Protein AF-A0A6G4ZXF5-F1 (afdb_monomer)

Nearest PDB structures (foldseek):
  8rrs-assembly1_C  TM=2.336E-01  e=9.768E+00  Mus musculus

Mean predicted aligned error: 6.72 Å

Foldseek 3Di:
DLVVLLVLLLQLVPVVVLVSLLVSLLVLLVLQLDPVSLVSNLFLLVLLSLVLLLLLADLVVVVVPDDDDPVHDPSVSSNSSNQSSLSSLCSSCVLDVSGDHDPLSLLQCCQLVNVVLSVVSSPPRRSVSSVVQNDQDDAFQDRHDPQQNVLSSVVSVVQSVCCNVVVGGDPSSNSPHHGPVCVVFDAFPSTRLVRCLVVLLDDDPCLLVRLVSLLVLLVVLLVVLVVVCVVDVPPCPPDPVSVVSLVSSLSSLSSNLSSLQNDPPSLVVCPVVVVSLVSQCPDPPSVSSNVSSVSNVCSSVVSPD

pLDDT: mean 88.87, std 11.18, range [36.72, 97.81]

Secondary structure (DSSP, 8-state):
-HHHHHHHHHHTT-TT-HHHHHHHHHHHHHHTTSHHHHHHHHHTTHHHHHHHHHTT--THHHHTT----TTT-HHHHHHHHHHHHHHHHHHHTT-STTS---HHHHHHHHHHH-HHHHHHTTTS-HHHHHHHHHS-EEETTEEE-HHHHHHHHHHHHHHHHHHHHHS---TTTTTT---HHHHTS-EETTEEHHHHHHSTTPPPS-HHHHHHHHHHHHHHHHHHHHHHHHH-SS-TTTSHHHHHHHHHHHHHHHHHHHHHHHSTTGGGGGGGGHHHHHHHHT-TT-HHHHHHHHHHHHHHHHTT-

InterPro domains:
  IPR044978 DnaJ homologue subfamily C, GRV2/DNAJC13 [PTHR36983] (2-302)

Solvent-accessible surface area (backbone atoms only — not comparable to full-atom values): 16516 Å² total; per-residue (Å²): 112,74,64,54,34,40,51,47,35,54,50,47,66,48,69,90,44,53,70,59,34,41,54,42,37,51,48,54,33,61,46,12,48,36,63,73,47,26,53,43,29,49,54,35,38,38,63,36,51,31,58,58,39,38,78,58,42,62,68,60,58,72,74,65,70,58,92,74,50,67,92,79,29,72,64,53,43,34,32,52,39,14,35,46,19,48,49,21,50,22,19,41,26,21,51,38,93,78,17,50,76,26,68,65,46,42,44,12,37,26,36,69,56,35,58,56,52,42,55,40,50,58,71,47,59,46,70,60,50,42,47,56,73,69,40,75,42,82,48,34,66,40,84,40,43,72,66,59,51,48,54,48,53,51,52,34,50,52,51,46,53,42,24,68,72,72,68,52,43,64,92,55,59,47,38,81,49,74,59,76,80,58,73,80,52,59,67,50,80,71,26,36,39,66,50,30,57,76,43,54,84,62,85,62,95,53,59,70,58,43,46,48,41,36,51,54,50,44,51,56,51,49,57,48,55,54,55,52,51,77,73,41,93,83,52,70,84,70,47,72,70,46,53,53,50,52,52,51,43,33,46,42,43,46,33,42,34,35,51,41,74,74,36,85,79,51,51,69,69,48,67,86,39,49,70,58,52,54,53,52,57,67,45,82,92,41,67,68,45,30,53,41,48,50,51,35,53,46,56,59,66,60,76,80,120

Organism: Rhipicephalus microplus (NCBI:txid6941)

Structure (mmCIF, N/CA/C/O backbone):
data_AF-A0A6G4ZXF5-F1
#
_entry.id   AF-A0A6G4ZXF5-F1
#
loop_
_atom_site.group_PDB
_atom_site.id
_atom_site.type_symbol
_atom_site.label_atom_id
_atom_site.label_alt_id
_atom_site.label_comp_id
_atom_site.label_asym_id
_atom_site.label_entity_id
_atom_site.label_seq_id
_atom_site.pdbx_PDB_ins_code
_atom_site.Cartn_x
_atom_site.Cartn_y
_atom_site.Cartn_z
_atom_site.occupancy
_atom_site.B_iso_or_equiv
_atom_site.auth_seq_id
_atom_site.auth_comp_id
_atom_site.auth_asym_id
_atom_site.auth_atom_id
_atom_site.pdbx_PDB_model_num
ATOM 1 N N . MET A 1 1 ? -28.384 -8.382 12.386 1.00 58.38 1 MET A N 1
ATOM 2 C CA . MET A 1 1 ? -26.930 -8.302 12.656 1.00 58.38 1 MET A CA 1
ATOM 3 C C . MET A 1 1 ? -26.270 -7.037 12.107 1.00 58.38 1 MET A C 1
ATOM 5 O O . MET A 1 1 ? -25.389 -6.548 12.788 1.00 58.38 1 MET A O 1
ATOM 9 N N . GLN A 1 2 ? -26.740 -6.421 11.008 1.00 61.62 2 GLN A N 1
ATOM 10 C CA . GLN A 1 2 ? -26.184 -5.145 10.497 1.00 61.62 2 GLN A CA 1
ATOM 11 C C . GLN A 1 2 ? -26.114 -3.998 11.530 1.00 61.62 2 GLN A C 1
ATOM 13 O O . GLN A 1 2 ? -25.212 -3.168 11.462 1.00 61.62 2 GLN A O 1
ATOM 18 N N . GLY A 1 3 ? -27.037 -3.955 12.501 1.00 83.44 3 GLY A N 1
ATOM 19 C CA . GLY A 1 3 ? -26.988 -2.985 13.603 1.00 83.44 3 GLY A CA 1
ATOM 20 C C . GLY A 1 3 ? -25.737 -3.125 14.476 1.00 83.44 3 GLY A C 1
ATOM 21 O O . GLY A 1 3 ? -25.119 -2.121 14.799 1.00 83.44 3 GLY A O 1
ATOM 22 N N . LEU A 1 4 ? -25.294 -4.361 14.743 1.00 90.38 4 LEU A N 1
ATOM 23 C CA . LEU A 1 4 ? -24.129 -4.630 15.590 1.00 90.38 4 LEU A CA 1
ATOM 24 C C . LEU A 1 4 ? -22.863 -3.989 15.015 1.00 90.38 4 LEU A C 1
ATOM 26 O O . LEU A 1 4 ? -22.180 -3.260 15.720 1.00 90.38 4 LEU A O 1
ATOM 30 N N . SER A 1 5 ? -22.563 -4.208 13.731 1.00 91.00 5 SER A N 1
ATOM 31 C CA . SER A 1 5 ? -21.360 -3.649 13.096 1.00 91.00 5 SER A CA 1
ATOM 32 C C . SER A 1 5 ? -21.338 -2.118 13.134 1.00 91.00 5 SER A C 1
ATOM 34 O O . SER A 1 5 ? -20.286 -1.525 13.368 1.00 91.00 5 SER A O 1
ATOM 36 N N . ARG A 1 6 ? -22.500 -1.475 12.959 1.00 90.44 6 ARG A N 1
ATOM 37 C CA . ARG A 1 6 ? -22.636 -0.015 13.067 1.00 90.44 6 ARG A CA 1
ATOM 38 C C . ARG A 1 6 ? -22.439 0.474 14.497 1.00 90.44 6 ARG A C 1
ATOM 40 O O . ARG A 1 6 ? -21.753 1.472 14.695 1.00 90.44 6 ARG A O 1
ATOM 47 N N . ASP A 1 7 ? -23.004 -0.222 15.477 1.00 91.94 7 ASP A N 1
ATOM 48 C CA . ASP A 1 7 ? -22.862 0.132 16.890 1.00 91.94 7 ASP A CA 1
ATOM 49 C C . ASP A 1 7 ? -21.413 -0.038 17.367 1.00 91.94 7 ASP A C 1
ATOM 51 O O . ASP A 1 7 ? -20.901 0.830 18.073 1.00 91.94 7 ASP A O 1
ATOM 55 N N . LEU A 1 8 ? -20.712 -1.081 16.901 1.00 93.62 8 LEU A N 1
ATOM 56 C CA . LEU A 1 8 ? -19.277 -1.261 17.145 1.00 93.62 8 LEU A CA 1
ATOM 57 C C . LEU A 1 8 ? -18.466 -0.076 16.597 1.00 93.62 8 LEU A C 1
ATOM 59 O O . LEU A 1 8 ? -17.679 0.516 17.333 1.00 93.62 8 LEU A O 1
ATOM 63 N N . CYS A 1 9 ? -18.684 0.316 15.337 1.00 92.38 9 CYS A N 1
ATOM 64 C CA . CYS A 1 9 ? -17.954 1.434 14.723 1.00 92.38 9 CYS A CA 1
ATOM 65 C C . CYS A 1 9 ? -18.292 2.780 15.385 1.00 92.38 9 CYS A C 1
ATOM 67 O O . CYS A 1 9 ? -17.406 3.594 15.631 1.00 92.38 9 CYS A O 1
ATOM 69 N N . ARG A 1 10 ? -19.556 2.999 15.770 1.00 91.75 10 ARG A N 1
ATOM 70 C CA . ARG A 1 10 ? -19.957 4.170 16.567 1.00 91.75 10 ARG A CA 1
ATOM 71 C C . ARG A 1 10 ? -19.287 4.194 17.935 1.00 91.75 10 ARG A C 1
ATOM 73 O O . ARG A 1 10 ? -18.886 5.260 18.378 1.00 91.75 10 ARG A O 1
ATOM 80 N N . GLY A 1 11 ? -19.136 3.047 18.591 1.00 93.00 11 GLY A N 1
ATOM 81 C CA . GLY A 1 11 ? -18.378 2.952 19.835 1.00 93.00 11 GLY A CA 1
ATOM 82 C C . GLY A 1 11 ? -16.912 3.354 19.642 1.00 93.00 11 GLY A C 1
ATOM 83 O O . GLY A 1 11 ? -16.402 4.171 20.401 1.00 93.00 11 GLY A O 1
ATOM 84 N N . LEU A 1 12 ? -16.279 2.881 18.561 1.00 93.44 12 LEU A N 1
ATOM 85 C CA . LEU A 1 12 ? -14.905 3.241 18.181 1.00 93.44 12 LEU A CA 1
ATOM 86 C C . LEU A 1 12 ? -14.727 4.719 17.785 1.00 93.44 12 LEU A C 1
ATOM 88 O O . LEU A 1 12 ? -13.600 5.165 17.584 1.00 93.44 12 LEU A O 1
ATOM 92 N N . TYR A 1 13 ? -15.807 5.484 17.610 1.00 92.56 13 TYR A N 1
ATOM 93 C CA . TYR A 1 13 ? -15.729 6.931 17.391 1.00 92.56 13 TYR A CA 1
ATOM 94 C C . TYR A 1 13 ? -15.375 7.693 18.676 1.00 92.56 13 TYR A C 1
ATOM 96 O O . TYR A 1 13 ? -14.786 8.770 18.615 1.00 92.56 13 TYR A O 1
ATOM 104 N N . PHE A 1 14 ? -15.722 7.145 19.842 1.00 91.50 14 PHE A N 1
ATOM 105 C CA . PHE A 1 14 ? -15.446 7.757 21.138 1.00 91.50 14 PHE A CA 1
ATOM 106 C C . PHE A 1 14 ? -14.044 7.369 21.627 1.00 91.50 14 PHE A C 1
ATOM 108 O O . PHE A 1 14 ? -13.885 6.631 22.595 1.00 91.50 14 PHE A O 1
ATOM 115 N N . ASP A 1 15 ? -13.029 7.889 20.937 1.00 85.44 15 ASP A N 1
ATOM 116 C CA . ASP A 1 15 ? -11.599 7.610 21.144 1.00 85.44 15 ASP A CA 1
ATOM 117 C C . ASP A 1 15 ? -11.098 7.792 22.592 1.00 85.44 15 ASP A C 1
ATOM 119 O O . ASP A 1 15 ? -10.227 7.050 23.041 1.00 85.44 15 ASP A O 1
ATOM 123 N N . HIS A 1 16 ? -11.691 8.713 23.350 1.00 85.94 16 HIS A N 1
ATOM 124 C CA . HIS A 1 16 ? -11.407 8.938 24.770 1.00 85.94 16 HIS A CA 1
ATOM 125 C C . HIS A 1 16 ? -11.793 7.767 25.696 1.00 85.94 16 HIS A C 1
ATOM 127 O O . HIS A 1 16 ? -11.299 7.694 26.821 1.00 85.94 16 HIS A O 1
ATOM 133 N N . LEU A 1 17 ? -12.661 6.846 25.259 1.00 90.88 17 LEU A N 1
ATOM 134 C CA . LEU A 1 17 ? -13.071 5.662 26.024 1.00 90.88 17 LEU A CA 1
ATOM 135 C C . LEU A 1 17 ? -12.161 4.472 25.694 1.00 90.88 17 LEU A C 1
ATOM 137 O O . LEU A 1 17 ? -12.591 3.479 25.111 1.00 90.88 17 LEU A O 1
ATOM 141 N N . SER A 1 18 ? -10.887 4.575 26.061 1.00 87.38 18 SER A N 1
ATOM 142 C CA . SER A 1 18 ? -9.822 3.668 25.613 1.00 87.38 18 SER A CA 1
ATOM 143 C C . SER A 1 18 ? -10.069 2.179 25.911 1.00 87.38 18 SER A C 1
ATOM 145 O O . SER A 1 18 ? -9.893 1.345 25.024 1.00 87.38 18 SER A O 1
ATOM 147 N N . GLU A 1 19 ? -10.551 1.836 27.109 1.00 88.38 19 GLU A N 1
ATOM 148 C CA . GLU A 1 19 ? -10.906 0.455 27.488 1.00 88.38 19 GLU A CA 1
ATOM 149 C C . GLU A 1 19 ? -12.077 -0.102 26.664 1.00 88.38 19 GLU A C 1
ATOM 151 O O . GLU A 1 19 ? -12.060 -1.254 26.222 1.00 88.38 19 GLU A O 1
ATOM 156 N N . LEU A 1 20 ? -13.089 0.734 26.402 1.00 93.00 20 LEU A N 1
ATOM 157 C CA . LEU A 1 20 ? -14.203 0.361 25.535 1.00 93.00 20 LEU A CA 1
ATOM 158 C C . LEU A 1 20 ? -13.696 0.139 24.109 1.00 93.00 20 LEU A C 1
ATOM 160 O O . LEU A 1 20 ? -13.982 -0.900 23.520 1.00 93.00 20 LEU A O 1
ATOM 164 N N . CYS A 1 21 ? -12.909 1.072 23.573 1.00 94.81 21 CYS A N 1
ATOM 165 C CA . CYS A 1 21 ? -12.304 0.950 22.251 1.00 94.81 21 CYS A CA 1
ATOM 166 C C . CYS A 1 21 ? -11.488 -0.340 22.127 1.00 94.81 21 CYS A C 1
ATOM 168 O O . CYS A 1 21 ? -11.657 -1.067 21.153 1.00 94.81 21 CYS A O 1
ATOM 170 N N . LEU A 1 22 ? -10.686 -0.691 23.135 1.00 93.62 22 LEU A N 1
ATOM 171 C CA . LEU A 1 22 ? -9.907 -1.928 23.144 1.00 93.62 22 LEU A CA 1
ATOM 172 C C . LEU A 1 22 ? -10.801 -3.177 23.059 1.00 93.62 22 LEU A C 1
ATOM 174 O O . LEU A 1 22 ? -10.537 -4.083 22.263 1.00 93.62 22 LEU A O 1
ATOM 178 N N . ALA A 1 23 ? -11.884 -3.225 23.840 1.00 95.19 23 ALA A N 1
ATOM 179 C CA . ALA A 1 23 ? -12.850 -4.322 23.782 1.00 95.19 23 ALA A CA 1
ATOM 180 C C . ALA A 1 23 ? -13.564 -4.398 22.419 1.00 95.19 23 ALA A C 1
ATOM 182 O O . ALA A 1 23 ? -13.746 -5.488 21.870 1.00 95.19 23 ALA A O 1
ATOM 183 N N . LEU A 1 24 ? -13.930 -3.248 21.848 1.00 96.88 24 LEU A N 1
ATOM 184 C CA . LEU A 1 24 ? -14.590 -3.157 20.546 1.00 96.88 24 LEU A CA 1
ATOM 185 C C . LEU A 1 24 ? -13.669 -3.600 19.405 1.00 96.88 24 LEU A C 1
ATOM 187 O O . LEU A 1 24 ? -14.098 -4.385 18.565 1.00 96.88 24 LEU A O 1
ATOM 191 N N . VAL A 1 25 ? -12.404 -3.172 19.390 1.00 97.00 25 VAL A N 1
ATOM 192 C CA . VAL A 1 25 ? -11.412 -3.590 18.384 1.00 97.00 25 VAL A CA 1
ATOM 193 C C . VAL A 1 25 ? -11.213 -5.105 18.406 1.00 97.00 25 VAL A C 1
ATOM 195 O O . VAL A 1 25 ? -11.257 -5.755 17.360 1.00 97.00 25 VAL A O 1
ATOM 198 N N . ARG A 1 26 ? -11.087 -5.698 19.597 1.00 95.88 26 ARG A N 1
ATOM 199 C CA . ARG A 1 26 ? -11.010 -7.159 19.749 1.00 95.88 26 ARG A CA 1
ATOM 200 C C . ARG A 1 26 ? -12.265 -7.860 19.248 1.00 95.88 26 ARG A C 1
ATOM 202 O O . ARG A 1 26 ? -12.166 -8.904 18.608 1.00 95.88 26 ARG A O 1
ATOM 209 N N . CYS A 1 27 ? -13.439 -7.281 19.502 1.00 96.81 27 CYS A N 1
ATOM 210 C CA . CYS A 1 27 ? -14.703 -7.793 18.983 1.00 96.81 27 CYS A CA 1
ATOM 211 C C . CYS A 1 27 ? -14.726 -7.763 17.447 1.00 96.81 27 CYS A C 1
ATOM 213 O O . CYS A 1 27 ? -15.033 -8.781 16.831 1.00 96.81 27 CYS A O 1
ATOM 215 N N . VAL A 1 28 ? -14.313 -6.654 16.823 1.00 97.00 28 VAL A N 1
ATOM 216 C CA . VAL A 1 28 ? -14.167 -6.543 15.360 1.00 97.00 28 VAL A CA 1
ATOM 217 C C . VAL A 1 28 ? -13.234 -7.632 14.823 1.00 97.00 28 VAL A C 1
ATOM 219 O O . VAL A 1 28 ? -13.601 -8.346 13.891 1.00 97.00 28 VAL A O 1
ATOM 222 N N . GLY A 1 29 ? -12.069 -7.818 15.449 1.00 95.62 29 GLY A N 1
ATOM 223 C CA . GLY A 1 29 ? -11.114 -8.859 15.071 1.00 95.62 29 GLY A CA 1
ATOM 224 C C . GLY A 1 29 ? -11.644 -10.287 15.253 1.00 95.62 29 GLY A C 1
ATOM 225 O O . GLY A 1 29 ? -11.293 -11.163 14.471 1.00 95.62 29 GLY A O 1
ATOM 226 N N . ALA A 1 30 ? -12.484 -10.552 16.255 1.00 96.06 30 ALA A N 1
ATOM 227 C CA . ALA A 1 30 ? -13.092 -11.868 16.467 1.00 96.06 30 ALA A CA 1
ATOM 228 C C . ALA A 1 30 ? -14.222 -12.162 15.465 1.00 96.06 30 ALA A C 1
ATOM 230 O O . ALA A 1 30 ? -14.350 -13.283 14.978 1.00 96.06 30 ALA A O 1
ATOM 231 N N . LEU A 1 31 ? -15.024 -11.151 15.122 1.00 96.25 31 LEU A N 1
ATOM 232 C CA . LEU A 1 31 ? -16.108 -11.267 14.142 1.00 96.25 31 LEU A CA 1
ATOM 233 C C . LEU A 1 31 ? -15.587 -11.416 12.704 1.00 96.25 31 LEU A C 1
ATOM 235 O O . LEU A 1 31 ? -16.308 -11.913 11.842 1.00 96.25 31 LEU A O 1
ATOM 239 N N . ALA A 1 32 ? -14.336 -11.031 12.443 1.00 96.19 32 ALA A N 1
ATOM 240 C CA . ALA A 1 32 ? -13.699 -11.147 11.135 1.00 96.19 32 ALA A CA 1
ATOM 241 C C . ALA A 1 32 ? -13.446 -12.599 10.671 1.00 96.19 32 ALA A C 1
ATOM 243 O O . ALA A 1 32 ? -13.057 -12.798 9.526 1.00 96.19 32 ALA A O 1
ATOM 244 N N . VAL A 1 33 ? -13.693 -13.608 11.511 1.00 95.62 33 VAL A N 1
ATOM 245 C CA . VAL A 1 33 ? -13.617 -15.034 11.135 1.00 95.62 33 VAL A CA 1
ATOM 246 C C . VAL A 1 33 ? -14.747 -15.437 10.169 1.00 95.62 33 VAL A C 1
ATOM 248 O O . VAL A 1 33 ? -14.619 -16.410 9.434 1.00 95.62 33 VAL A O 1
ATOM 251 N N . GLU A 1 34 ? -15.839 -14.671 10.108 1.00 95.88 34 GLU A N 1
ATOM 252 C CA . GLU A 1 34 ? -16.991 -14.956 9.248 1.00 95.88 34 GLU A CA 1
ATOM 253 C C . GLU A 1 34 ? -17.091 -13.942 8.097 1.00 95.88 34 GLU A C 1
ATOM 255 O O . GLU A 1 34 ? -17.174 -12.731 8.320 1.00 95.88 34 GLU A O 1
ATOM 260 N N . SER A 1 35 ? -17.168 -14.420 6.851 1.00 95.56 35 SER A N 1
ATOM 261 C CA . SER A 1 35 ? -17.162 -13.563 5.647 1.00 95.56 35 SER A CA 1
ATOM 262 C C . SER A 1 35 ? -18.302 -12.531 5.611 1.00 95.56 35 SER A C 1
ATOM 264 O O . SER A 1 35 ? -18.096 -11.367 5.261 1.00 95.56 35 SER A O 1
ATOM 266 N N . ALA A 1 36 ? -19.508 -12.920 6.037 1.00 95.12 36 ALA A N 1
ATOM 267 C CA . ALA A 1 36 ? -20.658 -12.021 6.093 1.00 95.12 36 ALA A CA 1
ATOM 268 C C . ALA A 1 36 ? -20.467 -10.896 7.123 1.00 95.12 36 ALA A C 1
ATOM 270 O O . ALA A 1 36 ? -20.929 -9.773 6.906 1.00 95.12 36 ALA A O 1
ATOM 271 N N . LEU A 1 37 ? -19.786 -11.183 8.237 1.00 95.38 37 LEU A N 1
ATOM 272 C CA . LEU A 1 37 ? -19.485 -10.197 9.271 1.00 95.38 37 LEU A CA 1
ATOM 273 C C . LEU A 1 37 ? -18.327 -9.288 8.852 1.00 95.38 37 LEU A C 1
ATOM 275 O O . LEU A 1 37 ? -18.431 -8.081 9.058 1.00 95.38 37 LEU A O 1
ATOM 279 N N . GLN A 1 38 ? -17.291 -9.815 8.189 1.00 95.25 38 GLN A N 1
ATOM 280 C CA . GLN A 1 38 ? -16.236 -8.996 7.577 1.00 95.25 38 GLN A CA 1
ATOM 281 C C . GLN A 1 38 ? -16.823 -7.942 6.630 1.00 95.25 38 GLN A C 1
ATOM 283 O O . GLN A 1 38 ? -16.493 -6.762 6.737 1.00 95.25 38 GLN A O 1
ATOM 288 N N . ALA A 1 39 ? -17.730 -8.351 5.734 1.00 94.19 39 ALA A N 1
ATOM 289 C CA . ALA A 1 39 ? -18.379 -7.443 4.792 1.00 94.19 39 ALA A CA 1
ATOM 290 C C . ALA A 1 39 ? -19.234 -6.381 5.506 1.00 94.19 39 ALA A C 1
ATOM 292 O O . ALA A 1 39 ? -19.192 -5.208 5.143 1.00 94.19 39 ALA A O 1
ATOM 293 N N . GLN A 1 40 ? -19.973 -6.762 6.556 1.00 94.50 40 GLN A N 1
ATOM 294 C CA . GLN A 1 40 ? -20.769 -5.818 7.351 1.00 94.50 40 GLN A CA 1
ATOM 295 C C . GLN A 1 40 ? -19.900 -4.825 8.131 1.00 94.50 40 GLN A C 1
ATOM 297 O O . GLN A 1 40 ? -20.256 -3.654 8.227 1.00 94.50 40 GLN A O 1
ATOM 302 N N . LEU A 1 41 ? -18.766 -5.270 8.677 1.00 95.69 41 LEU A N 1
ATOM 303 C CA . LEU A 1 41 ? -17.803 -4.416 9.375 1.00 95.69 41 LEU A CA 1
ATOM 304 C C . LEU A 1 41 ? -17.126 -3.435 8.415 1.00 95.69 41 LEU A C 1
ATOM 306 O O . LEU A 1 41 ? -17.010 -2.252 8.729 1.00 95.69 41 LEU A O 1
ATOM 310 N N . LEU A 1 42 ? -16.751 -3.900 7.222 1.00 94.56 42 LEU A N 1
ATOM 311 C CA . LEU A 1 42 ? -16.206 -3.046 6.170 1.00 94.56 42 LEU A CA 1
ATOM 312 C C . LEU A 1 42 ? -17.232 -1.993 5.719 1.00 94.56 42 LEU A C 1
ATOM 314 O O . LEU A 1 42 ? -16.927 -0.802 5.694 1.00 94.56 42 LEU A O 1
ATOM 318 N N . ALA A 1 43 ? -18.478 -2.410 5.479 1.00 93.19 43 ALA A N 1
ATOM 319 C CA . ALA A 1 43 ? -19.582 -1.513 5.133 1.00 93.19 43 ALA A CA 1
ATOM 320 C C . ALA A 1 43 ? -19.971 -0.547 6.266 1.00 93.19 43 ALA A C 1
ATOM 322 O O . ALA A 1 43 ? -20.569 0.494 6.006 1.00 93.19 43 ALA A O 1
ATOM 323 N N . ALA A 1 44 ? -19.633 -0.867 7.516 1.00 93.75 44 ALA A N 1
ATOM 324 C CA . ALA A 1 44 ? -19.792 0.024 8.661 1.00 93.75 44 ALA A CA 1
ATOM 325 C C . ALA A 1 44 ? -18.595 0.974 8.863 1.00 93.75 44 ALA A C 1
ATOM 327 O O . ALA A 1 44 ? -18.606 1.751 9.813 1.00 93.75 44 ALA A O 1
ATOM 328 N N . GLY A 1 45 ? -17.577 0.927 7.994 1.00 94.75 45 GLY A N 1
ATOM 329 C CA . GLY A 1 45 ? -16.415 1.816 8.044 1.00 94.75 45 GLY A CA 1
ATOM 330 C C . GLY A 1 45 ? -15.339 1.403 9.049 1.00 94.75 45 GLY A C 1
ATOM 331 O O . GLY A 1 45 ? -14.494 2.229 9.388 1.00 94.75 45 GLY A O 1
ATOM 332 N N . ALA A 1 46 ? -15.330 0.148 9.522 1.00 96.00 46 ALA A N 1
ATOM 333 C CA . ALA A 1 46 ? -14.425 -0.307 10.584 1.00 96.00 46 ALA A CA 1
ATOM 334 C C . ALA A 1 46 ? -12.947 0.022 10.306 1.00 96.00 46 ALA A C 1
ATOM 336 O O . ALA A 1 46 ? -12.256 0.498 11.206 1.00 96.00 46 ALA A O 1
ATOM 337 N N . LEU A 1 47 ? -12.476 -0.147 9.061 1.00 96.19 47 LEU A N 1
ATOM 338 C CA . LEU A 1 47 ? -11.089 0.156 8.681 1.00 96.19 47 LEU A CA 1
ATOM 339 C C . LEU A 1 47 ? -10.682 1.594 9.026 1.00 96.19 47 LEU A C 1
ATOM 341 O O . LEU A 1 47 ? -9.565 1.806 9.491 1.00 96.19 47 LEU A O 1
ATOM 345 N N . PHE A 1 48 ? -11.574 2.575 8.864 1.00 96.00 48 PHE A N 1
ATOM 346 C CA . PHE A 1 48 ? -11.240 3.976 9.121 1.00 96.00 48 PHE A CA 1
ATOM 347 C C . PHE A 1 48 ? -10.948 4.233 10.599 1.00 96.00 48 PHE A C 1
ATOM 349 O O . PHE A 1 48 ? -9.972 4.901 10.938 1.00 96.00 48 PHE A O 1
ATOM 356 N N . HIS A 1 49 ? -11.752 3.642 11.485 1.00 95.62 49 HIS A N 1
ATOM 357 C CA . HIS A 1 49 ? -11.551 3.736 12.930 1.00 95.62 49 HIS A CA 1
ATOM 358 C C . HIS A 1 49 ? -10.263 3.030 13.368 1.00 95.62 49 HIS A C 1
ATOM 360 O O . HIS A 1 49 ? -9.472 3.593 14.126 1.00 95.62 49 HIS A O 1
ATOM 366 N N . LEU A 1 50 ? -10.036 1.813 12.863 1.00 96.81 50 LEU A N 1
ATOM 367 C CA . LEU A 1 50 ? -8.863 1.013 13.210 1.00 96.81 50 LEU A CA 1
ATOM 368 C C . LEU A 1 50 ? -7.568 1.711 12.772 1.00 96.81 50 LEU A C 1
ATOM 370 O O . LEU A 1 50 ? -6.655 1.878 13.580 1.00 96.81 50 LEU A O 1
ATOM 374 N N . LEU A 1 51 ? -7.502 2.197 11.530 1.00 96.81 51 LEU A N 1
ATOM 375 C CA . LEU A 1 51 ? -6.315 2.880 11.009 1.00 96.81 51 LEU A CA 1
ATOM 376 C C . LEU A 1 51 ? -6.028 4.207 11.723 1.00 96.81 51 LEU A C 1
ATOM 378 O O . LEU A 1 51 ? -4.864 4.531 11.946 1.00 96.81 51 LEU A O 1
ATOM 382 N N . LEU A 1 52 ? -7.050 4.959 12.150 1.00 95.81 52 LEU A N 1
ATOM 383 C CA . LEU A 1 52 ? -6.834 6.180 12.938 1.00 95.81 52 LEU A CA 1
ATOM 384 C C . LEU A 1 52 ? -6.128 5.901 14.267 1.00 95.81 52 LEU A C 1
ATOM 386 O O . LEU A 1 52 ? -5.276 6.687 14.685 1.00 95.81 52 LEU A O 1
ATOM 390 N N . SER A 1 53 ? -6.444 4.780 14.917 1.00 93.69 53 SER A N 1
ATOM 391 C CA . SER A 1 53 ? -5.789 4.406 16.173 1.00 93.69 53 SER A CA 1
ATOM 392 C C . SER A 1 53 ? -4.300 4.080 15.992 1.00 93.69 53 SER A C 1
ATOM 394 O O . SER A 1 53 ? -3.508 4.407 16.871 1.00 93.69 53 SER A O 1
ATOM 396 N N . ALA A 1 54 ? -3.894 3.559 14.825 1.00 93.06 54 ALA A N 1
ATOM 397 C CA . ALA A 1 54 ? -2.499 3.227 14.525 1.00 93.06 54 ALA A CA 1
ATOM 398 C C . ALA A 1 54 ? -1.559 4.445 14.619 1.00 93.06 54 ALA A C 1
ATOM 400 O O . ALA A 1 54 ? -0.412 4.318 15.039 1.00 93.06 54 ALA A O 1
ATOM 401 N N . PHE A 1 55 ? -2.054 5.645 14.297 1.00 92.56 55 PHE A N 1
ATOM 402 C CA . PHE A 1 55 ? -1.274 6.889 14.349 1.00 92.56 55 PHE A CA 1
ATOM 403 C C . PHE A 1 55 ? -1.068 7.460 15.758 1.00 92.56 55 PHE A C 1
ATOM 405 O O . PHE A 1 55 ? -0.416 8.495 15.892 1.00 92.56 55 PHE A O 1
ATOM 412 N N . HIS A 1 56 ? -1.612 6.816 16.792 1.00 92.12 56 HIS A N 1
ATOM 413 C CA . HIS A 1 56 ? -1.353 7.158 18.194 1.00 92.12 56 HIS A CA 1
ATOM 414 C C . HIS A 1 56 ? -0.262 6.281 18.821 1.00 92.12 56 HIS A C 1
ATOM 416 O O . HIS A 1 56 ? 0.038 6.445 20.001 1.00 92.12 56 HIS A O 1
ATOM 422 N N . TYR A 1 57 ? 0.326 5.360 18.050 1.00 94.25 57 TYR A N 1
ATOM 423 C CA . TYR A 1 57 ? 1.406 4.506 18.523 1.00 94.25 57 TYR A CA 1
ATOM 424 C C . TYR A 1 57 ? 2.701 5.298 18.736 1.00 94.25 57 TYR A C 1
ATOM 426 O O . TYR A 1 57 ? 3.187 5.979 17.832 1.00 94.25 57 TYR A O 1
ATOM 434 N N . ASP A 1 58 ? 3.294 5.147 19.914 1.00 92.25 58 ASP A N 1
ATOM 435 C CA . ASP A 1 58 ? 4.597 5.697 20.265 1.00 92.25 58 ASP A CA 1
ATOM 436 C C . ASP A 1 58 ? 5.552 4.558 20.631 1.00 92.25 58 ASP A C 1
ATOM 438 O O . ASP A 1 58 ? 5.449 3.936 21.693 1.00 92.25 58 ASP A O 1
ATOM 442 N N . TYR A 1 59 ? 6.496 4.286 19.731 1.00 88.00 59 TYR A N 1
ATOM 443 C CA . TYR A 1 59 ? 7.484 3.227 19.915 1.00 88.00 59 TYR A CA 1
ATOM 444 C C . TYR A 1 59 ? 8.532 3.575 20.986 1.00 88.00 59 TYR A C 1
ATOM 446 O O . TYR A 1 59 ? 9.133 2.667 21.564 1.00 88.00 59 TYR A O 1
ATOM 454 N N . THR A 1 60 ? 8.731 4.864 21.292 1.00 87.31 60 THR A N 1
ATOM 455 C CA . THR A 1 60 ? 9.769 5.318 22.229 1.00 87.31 60 THR A CA 1
ATOM 456 C C . THR A 1 60 ? 9.460 4.927 23.670 1.00 87.31 60 THR A C 1
ATOM 458 O O . THR A 1 60 ? 10.382 4.723 24.457 1.00 87.31 60 THR A O 1
ATOM 461 N N . LEU A 1 61 ? 8.181 4.722 24.010 1.00 84.19 61 LEU A N 1
ATOM 462 C CA . LEU A 1 61 ? 7.772 4.260 25.337 1.00 84.19 61 LEU A CA 1
ATOM 463 C C . LEU A 1 61 ? 8.382 2.890 25.679 1.00 84.19 61 LEU A C 1
ATOM 465 O O . LEU A 1 61 ? 8.871 2.692 26.790 1.00 84.19 61 LEU A O 1
ATOM 469 N N . ARG A 1 62 ? 8.398 1.959 24.714 1.00 75.31 62 ARG A N 1
ATOM 470 C CA . ARG A 1 62 ? 8.985 0.621 24.898 1.00 75.31 62 ARG A CA 1
ATOM 471 C C . ARG A 1 62 ? 10.506 0.651 24.906 1.00 75.31 62 ARG A C 1
ATOM 473 O O . ARG A 1 62 ? 11.128 -0.060 25.690 1.00 75.31 62 ARG A O 1
ATOM 480 N N . GLU A 1 63 ? 11.105 1.476 24.055 1.00 79.38 63 GLU A N 1
ATOM 481 C CA . GLU A 1 63 ? 12.564 1.619 23.979 1.00 79.38 63 GLU A CA 1
ATOM 482 C C . GLU A 1 63 ? 13.143 2.384 25.181 1.00 79.38 63 GLU A C 1
ATOM 484 O O . GLU A 1 63 ? 14.297 2.177 25.549 1.00 79.38 63 GLU A O 1
ATOM 489 N N . GLY A 1 64 ? 12.336 3.220 25.841 1.00 70.56 64 GLY A N 1
ATOM 490 C CA . GLY A 1 64 ? 12.725 3.999 27.015 1.00 70.56 64 GLY A CA 1
ATOM 491 C C . GLY A 1 64 ? 12.889 3.190 28.306 1.00 70.56 64 GLY A C 1
ATOM 492 O O . GLY A 1 64 ? 13.354 3.744 29.300 1.00 70.56 64 GLY A O 1
ATOM 493 N N . GLY A 1 65 ? 12.515 1.904 28.321 1.00 64.06 65 GLY A N 1
ATOM 494 C CA . GLY A 1 65 ? 12.714 1.009 29.469 1.00 64.06 65 GLY A CA 1
ATOM 495 C C . GLY A 1 65 ? 11.918 1.382 30.727 1.00 64.06 65 GLY A C 1
ATOM 496 O O . GLY A 1 65 ? 12.236 0.904 31.815 1.00 64.06 65 GLY A O 1
ATOM 497 N N . VAL A 1 66 ? 10.903 2.242 30.603 1.00 68.38 66 VAL A N 1
ATOM 498 C CA . VAL A 1 66 ? 10.032 2.623 31.718 1.00 68.38 66 VAL A CA 1
ATOM 499 C C . VAL A 1 66 ? 9.011 1.511 31.933 1.00 68.38 66 VAL A C 1
ATOM 501 O O . VAL A 1 66 ? 8.198 1.235 31.050 1.00 68.38 66 VAL A O 1
ATOM 504 N N . GLU A 1 67 ? 9.027 0.878 33.108 1.00 60.97 67 GLU A N 1
ATOM 505 C CA . GLU A 1 67 ? 7.951 -0.028 33.513 1.00 60.97 67 GLU A CA 1
ATOM 506 C C . GLU A 1 67 ? 6.637 0.758 33.536 1.00 60.97 67 GLU A C 1
ATOM 508 O O . GLU A 1 67 ? 6.446 1.665 34.348 1.00 60.97 67 GLU A O 1
ATOM 513 N N . SER A 1 68 ? 5.737 0.442 32.609 1.00 64.50 68 SER A N 1
ATOM 514 C CA . SER A 1 68 ? 4.431 1.079 32.531 1.00 64.50 68 SER A CA 1
ATOM 515 C C . SER A 1 68 ? 3.333 0.035 32.647 1.00 64.50 68 SER A C 1
ATOM 517 O O . SER A 1 68 ? 3.367 -1.016 32.009 1.00 64.50 68 SER A O 1
ATOM 519 N N . ALA A 1 69 ? 2.375 0.308 33.529 1.00 68.06 69 ALA A N 1
ATOM 520 C CA . ALA A 1 69 ? 1.186 -0.509 33.681 1.00 68.06 69 ALA A CA 1
ATOM 521 C C . ALA A 1 69 ? 0.055 0.095 32.841 1.00 68.06 69 ALA A C 1
ATOM 523 O O . ALA A 1 69 ? -0.125 1.314 32.809 1.00 68.06 69 ALA A O 1
ATOM 524 N N . LEU A 1 70 ? -0.742 -0.768 32.209 1.00 67.88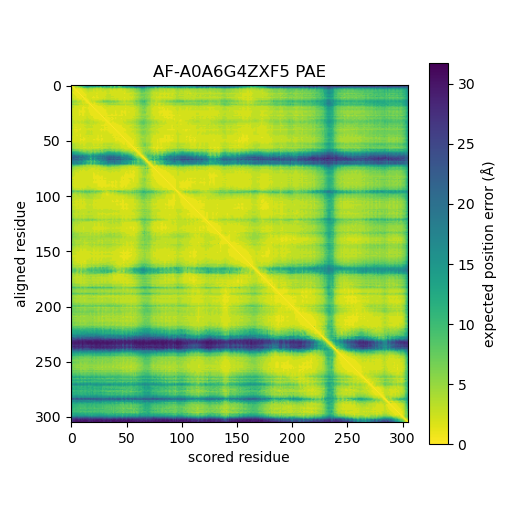 70 LEU A N 1
ATOM 525 C CA . LEU A 1 70 ? -1.925 -0.377 31.429 1.00 67.88 70 LEU A CA 1
ATOM 526 C C . LEU A 1 70 ? -2.906 0.492 32.225 1.00 67.88 70 LEU A C 1
ATOM 528 O O . LEU A 1 70 ? -3.532 1.384 31.670 1.00 67.88 70 LEU A O 1
ATOM 532 N N . GLU A 1 71 ? -3.007 0.260 33.532 1.00 67.69 71 GLU A N 1
ATOM 533 C CA . GLU A 1 71 ? -3.947 0.964 34.408 1.00 67.69 71 GLU A CA 1
ATOM 534 C C . GLU A 1 71 ? -3.524 2.408 34.720 1.00 67.69 71 GLU A C 1
ATOM 536 O O . GLU A 1 71 ? -4.355 3.219 35.126 1.00 67.69 71 GLU A O 1
ATOM 541 N N . THR A 1 72 ? -2.243 2.750 34.543 1.00 72.69 72 THR A N 1
ATOM 542 C CA . THR A 1 72 ? -1.694 4.058 34.936 1.00 72.69 72 THR A CA 1
ATOM 543 C C . THR A 1 72 ? -1.163 4.878 33.766 1.00 72.69 72 THR A C 1
ATOM 545 O O . THR A 1 72 ? -1.041 6.096 33.898 1.00 72.69 72 THR A O 1
ATOM 548 N N . ASN A 1 73 ? -0.874 4.253 32.619 1.00 83.69 73 ASN A N 1
ATOM 549 C CA . ASN A 1 73 ? -0.279 4.927 31.470 1.00 83.69 73 ASN A CA 1
ATOM 550 C C . ASN A 1 73 ? -1.218 4.955 30.255 1.00 83.69 73 ASN A C 1
ATOM 552 O O . ASN A 1 73 ? -1.372 3.965 29.540 1.00 83.69 73 ASN A O 1
ATOM 556 N N . GLN A 1 74 ? -1.770 6.136 29.965 1.00 85.19 74 GLN A N 1
ATOM 557 C CA . GLN A 1 74 ? -2.632 6.367 28.800 1.00 85.19 74 GLN A CA 1
ATOM 558 C C . GLN A 1 74 ? -1.947 6.024 27.468 1.00 85.19 74 GLN A C 1
ATOM 560 O O . GLN A 1 74 ? -2.609 5.522 26.560 1.00 85.19 74 GLN A O 1
ATOM 565 N N . GLN A 1 75 ? -0.632 6.243 27.353 1.00 89.62 75 GLN A N 1
ATOM 566 C CA . GLN A 1 75 ? 0.114 5.927 26.135 1.00 89.62 75 GLN A CA 1
ATOM 567 C C . GLN A 1 75 ? 0.289 4.415 25.945 1.00 89.62 75 GLN A C 1
ATOM 569 O O . GLN A 1 75 ? 0.233 3.936 24.817 1.00 89.62 75 GLN A O 1
ATOM 574 N N . GLU A 1 76 ? 0.427 3.642 27.026 1.00 89.19 76 GLU A N 1
ATOM 575 C CA . GLU A 1 76 ? 0.485 2.176 26.929 1.00 89.19 76 GLU A CA 1
ATOM 576 C C . GLU A 1 76 ? -0.863 1.606 26.461 1.00 89.19 76 GLU A C 1
ATOM 578 O O . GLU A 1 76 ? -0.910 0.706 25.620 1.00 89.19 76 GLU A O 1
ATOM 583 N N . VAL A 1 77 ? -1.977 2.189 26.923 1.00 89.69 77 VAL A N 1
ATOM 584 C CA . VAL A 1 77 ? -3.312 1.836 26.417 1.00 89.69 77 VAL A CA 1
ATOM 585 C C . VAL A 1 77 ? -3.453 2.195 24.933 1.00 89.69 77 VAL A C 1
ATOM 587 O O . VAL A 1 77 ? -3.956 1.379 24.160 1.00 89.69 77 VAL A O 1
ATOM 590 N N . ALA A 1 78 ? -2.975 3.370 24.509 1.00 91.69 78 ALA A N 1
ATOM 591 C CA . ALA A 1 78 ? -2.986 3.779 23.102 1.00 91.69 78 ALA A CA 1
ATOM 592 C C . ALA A 1 78 ? -2.132 2.853 22.218 1.00 91.69 78 ALA A C 1
ATOM 594 O O . ALA A 1 78 ? -2.579 2.447 21.144 1.00 91.69 78 ALA A O 1
ATOM 595 N N . ASN A 1 79 ? -0.948 2.453 22.690 1.00 93.94 79 ASN A N 1
ATOM 596 C CA . ASN A 1 79 ? -0.076 1.514 21.989 1.00 93.94 79 ASN A CA 1
ATOM 597 C C . ASN A 1 79 ? -0.740 0.143 21.827 1.00 93.94 79 ASN A C 1
ATOM 599 O O . ASN A 1 79 ? -0.759 -0.416 20.729 1.00 93.94 79 ASN A O 1
ATOM 603 N N . ARG A 1 80 ? -1.350 -0.376 22.898 1.00 93.56 80 ARG A N 1
ATOM 604 C CA . ARG A 1 80 ? -2.082 -1.644 22.849 1.00 93.56 80 ARG A CA 1
ATOM 605 C C . ARG A 1 80 ? -3.289 -1.577 21.918 1.00 93.56 80 ARG A C 1
ATOM 607 O O . ARG A 1 80 ? -3.531 -2.519 21.168 1.00 93.56 80 ARG A O 1
ATOM 614 N N . LEU A 1 81 ? -4.030 -0.470 21.942 1.00 95.19 81 LEU A N 1
ATOM 615 C CA . LEU A 1 81 ? -5.145 -0.237 21.028 1.00 95.19 81 LEU A CA 1
ATOM 616 C C . LEU A 1 81 ? -4.671 -0.231 19.569 1.00 95.19 81 LEU A C 1
ATOM 618 O O . LEU A 1 81 ? -5.290 -0.881 18.733 1.00 95.19 81 LEU A O 1
ATOM 622 N N . ALA A 1 82 ? -3.564 0.449 19.267 1.00 96.12 82 ALA A N 1
ATOM 623 C CA . ALA A 1 82 ? -2.985 0.481 17.927 1.00 96.12 82 ALA A CA 1
ATOM 624 C C . ALA A 1 82 ? -2.592 -0.923 17.430 1.00 96.12 82 ALA A C 1
ATOM 626 O O . ALA A 1 82 ? -2.896 -1.281 16.292 1.00 96.12 82 ALA A O 1
ATOM 627 N N . GLU A 1 83 ? -1.966 -1.742 18.277 1.00 96.25 83 GLU A N 1
ATOM 628 C CA . GLU A 1 83 ? -1.562 -3.115 17.931 1.00 96.25 83 GLU A CA 1
ATOM 629 C C . GLU A 1 83 ? -2.746 -4.028 17.630 1.00 96.25 83 GLU A C 1
ATOM 631 O O . GLU A 1 83 ? -2.764 -4.741 16.620 1.00 96.25 83 GLU A O 1
ATOM 636 N N . GLU A 1 84 ? -3.762 -3.981 18.487 1.00 96.62 84 GLU A N 1
ATOM 637 C CA . GLU A 1 84 ? -4.992 -4.749 18.307 1.00 96.62 84 GLU A CA 1
ATOM 638 C C . GLU A 1 84 ? -5.749 -4.264 17.064 1.00 96.62 84 GLU A C 1
ATOM 640 O O . GLU A 1 84 ? -6.316 -5.074 16.334 1.00 96.62 84 GLU A O 1
ATOM 645 N N . SER A 1 85 ? -5.698 -2.965 16.755 1.00 97.12 85 SER A N 1
ATOM 646 C CA . SER A 1 85 ? -6.328 -2.408 15.557 1.00 97.12 85 SER A CA 1
ATOM 647 C C . SER A 1 85 ? -5.652 -2.852 14.270 1.00 97.12 85 SER A C 1
ATOM 649 O O . SER A 1 85 ? -6.337 -3.211 13.315 1.00 97.12 85 SER A O 1
ATOM 651 N N . ILE A 1 86 ? -4.320 -2.882 14.242 1.00 97.06 86 ILE A N 1
ATOM 652 C CA . ILE A 1 86 ? -3.556 -3.424 13.114 1.00 97.06 86 ILE A CA 1
ATOM 653 C C . ILE A 1 86 ? -3.854 -4.913 12.923 1.00 97.06 86 ILE A C 1
ATOM 655 O O . ILE A 1 86 ? -4.096 -5.358 11.800 1.00 97.06 86 ILE A O 1
ATOM 659 N N . THR A 1 87 ? -3.945 -5.664 14.021 1.00 96.12 87 THR A N 1
ATOM 660 C CA . THR A 1 87 ? -4.340 -7.078 13.992 1.00 96.12 87 THR A CA 1
ATOM 661 C C . THR A 1 87 ? -5.766 -7.249 13.455 1.00 96.12 87 THR A C 1
ATOM 663 O O . THR A 1 87 ? -6.018 -8.097 12.598 1.00 96.12 87 THR A O 1
ATOM 666 N N . ALA A 1 88 ? -6.709 -6.410 13.889 1.00 97.12 88 ALA A N 1
ATOM 667 C CA . ALA A 1 88 ? -8.080 -6.417 13.389 1.00 97.12 88 ALA A CA 1
ATOM 668 C C . ALA A 1 88 ? -8.155 -6.054 11.893 1.00 97.12 88 ALA A C 1
ATOM 670 O O . ALA A 1 88 ? -8.902 -6.699 11.157 1.00 97.12 88 ALA A O 1
ATOM 671 N N . CYS A 1 89 ? -7.351 -5.097 11.412 1.00 97.56 89 CYS A N 1
ATOM 672 C CA . CYS A 1 89 ? -7.221 -4.794 9.982 1.00 97.56 89 CYS A CA 1
ATOM 673 C C . CYS A 1 89 ? -6.738 -6.016 9.187 1.00 97.56 89 CYS A C 1
ATOM 675 O O . CYS A 1 89 ? -7.328 -6.346 8.156 1.00 97.56 89 CYS A O 1
ATOM 677 N N . ALA A 1 90 ? -5.708 -6.717 9.677 1.00 96.75 90 ALA A N 1
ATOM 678 C CA . ALA A 1 90 ? -5.180 -7.922 9.035 1.00 96.75 90 ALA A CA 1
ATOM 679 C C . ALA A 1 90 ? -6.255 -9.015 8.915 1.00 96.75 90 ALA A C 1
ATOM 681 O O . ALA A 1 90 ? -6.435 -9.620 7.855 1.00 96.75 90 ALA A O 1
ATOM 682 N N . ARG A 1 91 ? -7.031 -9.218 9.985 1.00 96.56 91 ARG A N 1
ATOM 683 C CA . ARG A 1 91 ? -8.140 -10.180 10.016 1.00 96.56 91 ARG A CA 1
ATOM 684 C C . ARG A 1 91 ? -9.293 -9.799 9.096 1.00 96.56 91 ARG A C 1
ATOM 686 O O . ARG A 1 91 ? -9.792 -10.657 8.376 1.00 96.56 91 ARG A O 1
ATOM 693 N N . LEU A 1 92 ? -9.685 -8.524 9.055 1.00 97.00 92 LEU A N 1
ATOM 694 C CA . LEU A 1 92 ? -10.724 -8.035 8.138 1.00 97.00 92 LEU A CA 1
ATOM 695 C C . LEU A 1 92 ? -10.348 -8.226 6.666 1.00 97.00 92 LEU A C 1
ATOM 697 O O . LEU A 1 92 ? -11.232 -8.428 5.835 1.00 97.00 92 LEU A O 1
ATOM 701 N N . ALA A 1 93 ? -9.053 -8.174 6.354 1.00 96.62 93 ALA A N 1
ATOM 702 C CA . ALA A 1 93 ? -8.502 -8.448 5.032 1.00 96.62 93 ALA A CA 1
ATOM 703 C C . ALA A 1 93 ? -8.333 -9.947 4.728 1.00 96.62 93 ALA A C 1
ATOM 705 O O . ALA A 1 93 ? -7.982 -10.314 3.601 1.00 96.62 93 ALA A O 1
ATOM 706 N N . GLY A 1 94 ? -8.567 -10.822 5.710 1.00 95.88 94 GLY A N 1
ATOM 707 C CA . GLY A 1 94 ? -8.314 -12.254 5.590 1.00 95.88 94 GLY A CA 1
ATOM 708 C C . GLY A 1 94 ? -6.839 -12.569 5.364 1.00 95.88 94 GLY A C 1
ATOM 709 O O . GLY A 1 94 ? -6.517 -13.346 4.468 1.00 95.88 94 GLY A O 1
ATOM 710 N N . LEU A 1 95 ? -5.937 -11.866 6.057 1.00 93.69 95 LEU A N 1
ATOM 711 C CA . LEU A 1 95 ? -4.496 -12.157 6.061 1.00 93.69 95 LEU A CA 1
ATOM 712 C C . LEU A 1 95 ? -4.099 -13.120 7.193 1.00 93.69 95 LEU A C 1
ATOM 714 O O . LEU A 1 95 ? -3.009 -13.675 7.162 1.00 93.69 95 LEU A O 1
ATOM 718 N N . ASP A 1 96 ? -4.987 -13.317 8.167 1.00 90.56 96 ASP A N 1
ATOM 719 C CA . ASP A 1 96 ? -4.887 -14.343 9.209 1.00 90.56 96 ASP A CA 1
ATOM 720 C C . ASP A 1 96 ? -5.490 -15.659 8.682 1.00 90.56 96 ASP A C 1
ATOM 722 O O . ASP A 1 96 ? -6.544 -15.631 8.042 1.00 90.56 96 ASP A O 1
ATOM 726 N N . GLU A 1 97 ? -4.856 -16.804 8.958 1.00 86.62 97 GLU A N 1
ATOM 727 C CA . GLU A 1 97 ? -5.296 -18.133 8.496 1.00 86.62 97 GLU A CA 1
ATOM 728 C C . GLU A 1 97 ? -6.721 -18.478 8.948 1.00 86.62 97 GLU A C 1
ATOM 730 O O . GLU A 1 97 ? -7.444 -19.194 8.256 1.00 86.62 97 GLU A O 1
ATOM 735 N N . ALA A 1 98 ? -7.143 -17.949 10.100 1.00 90.31 98 ALA A N 1
ATOM 736 C CA . ALA A 1 98 ? -8.481 -18.174 10.636 1.00 90.31 98 ALA A CA 1
ATOM 737 C C . ALA A 1 98 ? -9.578 -17.367 9.917 1.00 90.31 98 ALA A C 1
ATOM 739 O O . ALA A 1 98 ? -10.759 -17.591 10.174 1.00 90.31 98 ALA A O 1
ATOM 740 N N . CYS A 1 99 ? -9.220 -16.405 9.061 1.00 93.38 99 CYS A N 1
ATOM 741 C CA . CYS A 1 99 ? -10.157 -15.455 8.468 1.00 93.38 99 CYS A CA 1
ATOM 742 C C . CYS A 1 99 ? -10.292 -15.670 6.950 1.00 93.38 99 CYS A C 1
ATOM 744 O O . CYS A 1 99 ? -9.285 -15.764 6.246 1.00 93.38 99 CYS A O 1
ATOM 746 N N . PRO A 1 100 ? -11.518 -15.691 6.397 1.00 96.12 100 PRO A N 1
ATOM 747 C CA . PRO A 1 100 ? -11.713 -15.832 4.960 1.00 96.12 100 PRO A CA 1
ATOM 748 C C . PRO A 1 100 ? -11.138 -14.623 4.199 1.00 96.12 100 PRO A C 1
ATOM 750 O O . PRO A 1 100 ? -11.132 -13.507 4.728 1.00 96.12 100 PRO A O 1
ATOM 753 N N . PRO A 1 101 ? -10.658 -14.815 2.955 1.00 95.88 101 PRO A N 1
ATOM 754 C CA . PRO A 1 101 ? -10.069 -13.742 2.163 1.00 95.88 101 PRO A CA 1
ATOM 755 C C . PRO A 1 101 ? -11.116 -12.686 1.796 1.00 95.88 101 PRO A C 1
ATOM 757 O O . PRO A 1 101 ? -12.180 -13.008 1.270 1.00 95.88 101 PRO A O 1
ATOM 760 N N . ASN A 1 102 ? -10.774 -11.412 1.995 1.00 95.88 102 ASN A N 1
ATOM 761 C CA . ASN A 1 102 ? -11.649 -10.285 1.681 1.00 95.88 102 ASN A CA 1
ATOM 762 C C . ASN A 1 102 ? -10.969 -9.327 0.695 1.00 95.88 102 ASN A C 1
ATOM 764 O O . ASN A 1 102 ? -10.153 -8.485 1.074 1.00 95.88 102 ASN A O 1
ATOM 768 N N . ALA A 1 103 ? -11.310 -9.454 -0.590 1.00 95.56 103 ALA A N 1
ATOM 769 C CA . ALA A 1 103 ? -10.705 -8.659 -1.658 1.00 95.56 103 ALA A CA 1
ATOM 770 C C . ALA A 1 103 ? -10.968 -7.151 -1.508 1.00 95.56 103 ALA A C 1
ATOM 772 O O . ALA A 1 103 ? -10.067 -6.354 -1.758 1.00 95.56 103 ALA A O 1
ATOM 773 N N . ALA A 1 104 ? -12.162 -6.758 -1.049 1.00 95.88 104 ALA A N 1
ATOM 774 C CA . ALA A 1 104 ? -12.516 -5.352 -0.868 1.00 95.88 104 ALA A CA 1
ATOM 775 C C . ALA A 1 104 ? -11.671 -4.702 0.239 1.00 95.88 104 ALA A C 1
ATOM 777 O O . ALA A 1 104 ? -11.087 -3.642 0.028 1.00 95.88 104 ALA A O 1
ATOM 778 N N . ALA A 1 105 ? -11.518 -5.378 1.383 1.00 96.62 105 ALA A N 1
ATOM 779 C CA . ALA A 1 105 ? -10.659 -4.895 2.464 1.00 96.62 105 ALA A CA 1
ATOM 780 C C . ALA A 1 105 ? -9.176 -4.851 2.054 1.00 96.62 105 ALA A C 1
ATOM 782 O O . ALA A 1 105 ? -8.486 -3.887 2.375 1.00 96.62 105 ALA A O 1
ATOM 783 N N . ARG A 1 106 ? -8.685 -5.846 1.300 1.00 96.69 106 ARG A N 1
ATOM 784 C CA . ARG A 1 106 ? -7.310 -5.839 0.765 1.00 96.69 106 ARG A CA 1
ATOM 785 C C . ARG A 1 106 ? -7.074 -4.673 -0.193 1.00 96.69 106 ARG A C 1
ATOM 787 O O . ARG A 1 106 ? -6.050 -4.008 -0.084 1.00 96.69 106 ARG A O 1
ATOM 794 N N . SER A 1 107 ? -8.023 -4.403 -1.090 1.00 96.56 107 SER A N 1
ATOM 795 C CA . SER A 1 107 ? -7.945 -3.271 -2.018 1.00 96.56 107 SER A CA 1
ATOM 796 C C . SER A 1 107 ? -7.939 -1.935 -1.275 1.00 96.56 107 SER A C 1
ATOM 798 O O . SER A 1 107 ? -7.103 -1.083 -1.562 1.00 96.56 107 SER A O 1
ATOM 800 N N . ALA A 1 108 ? -8.820 -1.773 -0.284 1.00 97.25 108 ALA A N 1
ATOM 801 C CA . ALA A 1 108 ? -8.866 -0.582 0.559 1.00 97.25 108 ALA A CA 1
ATOM 802 C C . ALA A 1 108 ? -7.549 -0.371 1.318 1.00 97.25 108 ALA A C 1
ATOM 804 O O . ALA A 1 108 ? -6.967 0.706 1.259 1.00 97.25 108 ALA A O 1
ATOM 805 N N . LEU A 1 109 ? -7.028 -1.406 1.980 1.00 97.31 109 LEU A N 1
ATOM 806 C CA . LEU A 1 109 ? -5.754 -1.322 2.698 1.00 97.31 109 LEU A CA 1
ATOM 807 C C . LEU A 1 109 ? -4.573 -1.044 1.767 1.00 97.31 109 LEU A C 1
ATOM 809 O O . LEU A 1 109 ? -3.687 -0.284 2.136 1.00 97.31 109 LEU A O 1
ATOM 813 N N . SER A 1 110 ? -4.568 -1.615 0.562 1.00 96.06 110 SER A N 1
ATOM 814 C CA . SER A 1 110 ? -3.531 -1.345 -0.436 1.00 96.06 110 SER A CA 1
ATOM 815 C C . SER A 1 110 ? -3.528 0.115 -0.893 1.00 96.06 110 SER A C 1
ATOM 817 O O . SER A 1 110 ? -2.457 0.660 -1.142 1.00 96.06 110 SER A O 1
ATOM 819 N N . ALA A 1 111 ? -4.694 0.756 -0.994 1.00 96.12 111 ALA A N 1
ATOM 820 C CA . ALA A 1 111 ? -4.789 2.180 -1.308 1.00 96.12 111 ALA A CA 1
ATOM 821 C C . ALA A 1 111 ? -4.410 3.055 -0.100 1.00 96.12 111 ALA A C 1
ATOM 823 O O . ALA A 1 111 ? -3.609 3.978 -0.222 1.00 96.12 111 ALA A O 1
ATOM 824 N N . LEU A 1 112 ? -4.938 2.729 1.085 1.00 96.81 112 LEU A N 1
ATOM 825 C CA . LEU A 1 112 ? -4.791 3.532 2.303 1.00 96.81 112 LEU A CA 1
ATOM 826 C C . LEU A 1 112 ? -3.429 3.400 2.981 1.00 96.81 112 LEU A C 1
ATOM 828 O O . LEU A 1 112 ? -3.022 4.322 3.664 1.00 96.81 112 LEU A O 1
ATOM 832 N N . LEU A 1 113 ? -2.747 2.261 2.874 1.00 95.62 113 LEU A N 1
ATOM 833 C CA . LEU A 1 113 ? -1.435 2.049 3.493 1.00 95.62 113 LEU A CA 1
ATOM 834 C C . LEU A 1 113 ? -0.311 1.957 2.469 1.00 95.62 113 LEU A C 1
ATOM 836 O O . LEU A 1 113 ? 0.833 1.825 2.873 1.00 95.62 113 LEU A O 1
ATOM 840 N N . THR A 1 114 ? -0.600 2.051 1.172 1.00 93.62 114 THR A N 1
ATOM 841 C CA . THR A 1 114 ? 0.257 1.590 0.064 1.00 93.62 114 THR A CA 1
ATOM 842 C C . THR A 1 114 ? 0.323 0.057 -0.056 1.00 93.62 114 THR A C 1
ATOM 844 O O . THR A 1 114 ? 0.210 -0.657 0.951 1.00 93.62 114 THR A O 1
ATOM 847 N N . PRO A 1 115 ? 0.548 -0.485 -1.270 1.00 93.00 115 PRO A N 1
ATOM 848 C CA . PRO A 1 115 ? 0.623 -1.931 -1.484 1.00 93.00 115 PRO A CA 1
ATOM 849 C C . PRO A 1 115 ? 1.693 -2.627 -0.633 1.00 93.00 115 PRO A C 1
ATOM 851 O O . PRO A 1 115 ? 1.458 -3.716 -0.101 1.00 93.00 115 PRO A O 1
ATOM 854 N N . TYR A 1 116 ? 2.849 -1.977 -0.447 1.00 93.50 116 TYR A N 1
ATOM 855 C CA . TYR A 1 116 ? 3.959 -2.520 0.333 1.00 93.50 116 TYR A CA 1
ATOM 856 C C . TYR A 1 116 ? 3.568 -2.752 1.799 1.00 93.50 116 TYR A C 1
ATOM 858 O O . TYR A 1 116 ? 3.672 -3.877 2.298 1.00 93.50 116 TYR A O 1
ATOM 866 N N . LEU A 1 117 ? 3.055 -1.728 2.492 1.00 94.31 117 LEU A N 1
ATOM 867 C CA . LEU A 1 117 ? 2.663 -1.872 3.900 1.00 94.31 117 LEU A CA 1
ATOM 868 C C . LEU A 1 117 ? 1.444 -2.786 4.066 1.00 94.31 117 LEU A C 1
ATOM 870 O O . LEU A 1 117 ? 1.384 -3.544 5.034 1.00 94.31 117 LEU A O 1
ATOM 874 N N . ALA A 1 118 ? 0.511 -2.787 3.108 1.00 95.19 118 ALA A N 1
ATOM 875 C CA . ALA A 1 118 ? -0.630 -3.700 3.122 1.00 95.19 118 ALA A CA 1
ATOM 876 C C . ALA A 1 118 ? -0.203 -5.178 3.064 1.00 95.19 118 ALA A C 1
ATOM 878 O O . ALA A 1 118 ? -0.798 -6.007 3.751 1.00 95.19 118 ALA A O 1
ATOM 879 N N . ARG A 1 119 ? 0.857 -5.526 2.318 1.00 92.56 119 ARG A N 1
ATOM 880 C CA . ARG A 1 119 ? 1.440 -6.881 2.373 1.00 92.56 119 ARG A CA 1
ATOM 881 C C . ARG A 1 119 ? 2.115 -7.168 3.704 1.00 92.56 119 ARG A C 1
ATOM 883 O O . ARG A 1 119 ? 1.946 -8.256 4.252 1.00 92.56 119 ARG A O 1
ATOM 890 N N . LYS A 1 120 ? 2.875 -6.204 4.232 1.00 94.00 120 LYS A N 1
ATOM 891 C CA . LYS A 1 120 ? 3.566 -6.364 5.519 1.00 94.00 120 LYS A CA 1
ATOM 892 C C . LYS A 1 120 ? 2.601 -6.542 6.691 1.00 94.00 120 LYS A C 1
ATOM 894 O O . LYS A 1 120 ? 2.994 -7.160 7.673 1.00 94.00 120 LYS A O 1
ATOM 899 N N . LEU A 1 121 ? 1.343 -6.121 6.555 1.00 93.81 121 LEU A N 1
ATOM 900 C CA . LEU A 1 121 ? 0.276 -6.343 7.533 1.00 93.81 121 LEU A CA 1
ATOM 901 C C . LEU A 1 121 ? 0.062 -7.821 7.909 1.00 93.81 121 LEU A C 1
ATOM 903 O O . LEU A 1 121 ? -0.276 -8.107 9.051 1.00 93.81 121 LEU A O 1
ATOM 907 N N . GLY A 1 122 ? 0.258 -8.750 6.966 1.00 89.00 122 GLY A N 1
ATOM 908 C CA . GLY A 1 122 ? 0.120 -10.195 7.202 1.00 89.00 122 GLY A CA 1
ATOM 909 C C . GLY A 1 122 ? 1.432 -10.923 7.509 1.00 89.00 122 GLY A C 1
ATOM 910 O O . GLY A 1 122 ? 1.426 -12.139 7.657 1.00 89.00 122 GLY A O 1
ATOM 911 N N . VAL A 1 123 ? 2.560 -10.207 7.544 1.00 92.19 123 VAL A N 1
ATOM 912 C CA . VAL A 1 123 ? 3.905 -10.803 7.651 1.00 92.19 123 VAL A CA 1
ATOM 913 C C . VAL A 1 123 ? 4.647 -10.302 8.885 1.00 92.19 123 VAL A C 1
ATOM 915 O O . VAL A 1 123 ? 5.287 -11.089 9.577 1.00 92.19 123 VAL A O 1
ATOM 918 N N . LEU A 1 124 ? 4.587 -8.997 9.152 1.00 94.19 124 LEU A N 1
ATOM 919 C CA . LEU A 1 124 ? 5.273 -8.378 10.278 1.00 94.19 124 LEU A CA 1
ATOM 920 C C . LEU A 1 124 ? 4.399 -8.408 11.535 1.00 94.19 124 LEU A C 1
ATOM 922 O O . LEU A 1 124 ? 3.177 -8.260 11.444 1.00 94.19 124 LEU A O 1
ATOM 926 N N . PRO A 1 125 ? 5.007 -8.524 12.726 1.00 93.94 125 PRO A N 1
ATOM 927 C CA . PRO A 1 125 ? 4.282 -8.328 13.970 1.00 93.94 125 PRO A CA 1
ATOM 928 C C . PRO A 1 125 ? 3.782 -6.876 14.067 1.00 93.94 125 PRO A C 1
ATOM 930 O O . PRO A 1 125 ? 4.459 -5.936 13.637 1.00 93.94 125 PRO A O 1
ATOM 933 N N . ALA A 1 126 ? 2.607 -6.677 14.675 1.00 94.62 126 ALA A N 1
ATOM 934 C CA . ALA A 1 126 ? 1.952 -5.366 14.745 1.00 94.62 126 ALA A CA 1
ATOM 935 C C . ALA A 1 126 ? 2.852 -4.218 15.264 1.00 94.62 126 ALA A C 1
ATOM 937 O O . ALA A 1 126 ? 2.854 -3.162 14.629 1.00 94.62 126 ALA A O 1
ATOM 938 N N . PRO A 1 127 ? 3.675 -4.392 16.323 1.00 93.94 127 PRO A N 1
ATOM 939 C CA . PRO A 1 127 ? 4.571 -3.335 16.803 1.00 93.94 127 PRO A CA 1
ATOM 940 C C . PRO A 1 127 ? 5.601 -2.869 15.766 1.00 93.94 127 PRO A C 1
ATOM 942 O O . PRO A 1 127 ? 5.945 -1.688 15.714 1.00 93.94 127 PRO A O 1
ATOM 945 N N . GLU A 1 128 ? 6.108 -3.787 14.940 1.00 94.69 128 GLU A N 1
ATOM 946 C CA . GLU A 1 128 ? 7.121 -3.477 13.930 1.00 94.69 128 GLU A CA 1
ATOM 947 C C . GLU A 1 128 ? 6.510 -2.698 12.766 1.00 94.69 128 GLU A C 1
ATOM 949 O O . GLU A 1 128 ? 7.069 -1.685 12.344 1.00 94.69 128 GLU A O 1
ATOM 954 N N . LEU A 1 129 ? 5.323 -3.108 12.305 1.00 95.94 129 LEU A N 1
ATOM 955 C CA . LEU A 1 129 ? 4.582 -2.364 11.289 1.00 95.94 129 LEU A CA 1
ATOM 956 C C . LEU A 1 129 ? 4.194 -0.969 11.787 1.00 95.94 129 LEU A C 1
ATOM 958 O O . LEU A 1 129 ? 4.355 0.008 11.059 1.00 95.94 129 LEU A O 1
ATOM 962 N N . LEU A 1 130 ? 3.714 -0.864 13.028 1.00 96.00 130 LEU A N 1
ATOM 963 C CA . LEU A 1 130 ? 3.362 0.417 13.637 1.00 96.00 130 LEU A CA 1
ATOM 964 C C . LEU A 1 130 ? 4.564 1.349 13.731 1.00 96.00 130 LEU A C 1
ATOM 966 O O . LEU A 1 130 ? 4.428 2.531 13.431 1.00 96.00 130 LEU A O 1
ATOM 970 N N . ARG A 1 131 ? 5.750 0.825 14.057 1.00 94.62 131 ARG A N 1
ATOM 971 C CA . ARG A 1 131 ? 6.987 1.612 14.033 1.00 94.62 131 ARG A CA 1
ATOM 972 C C . ARG A 1 131 ? 7.286 2.164 12.637 1.00 94.62 131 ARG A C 1
ATOM 974 O O . ARG A 1 131 ? 7.694 3.313 12.524 1.00 94.62 131 ARG A O 1
ATOM 981 N N . ILE A 1 132 ? 7.063 1.384 11.576 1.00 94.75 132 ILE A N 1
ATOM 982 C CA . ILE A 1 132 ? 7.224 1.871 10.194 1.00 94.75 132 ILE A CA 1
ATOM 983 C C . ILE A 1 132 ? 6.174 2.947 9.882 1.00 94.75 132 ILE A C 1
ATOM 985 O O . ILE A 1 132 ? 6.520 4.006 9.365 1.00 94.75 132 ILE A O 1
ATOM 989 N N . LEU A 1 133 ? 4.908 2.722 10.255 1.00 94.62 133 LEU A N 1
ATOM 990 C CA . LEU A 1 133 ? 3.819 3.685 10.059 1.00 94.62 133 LEU A 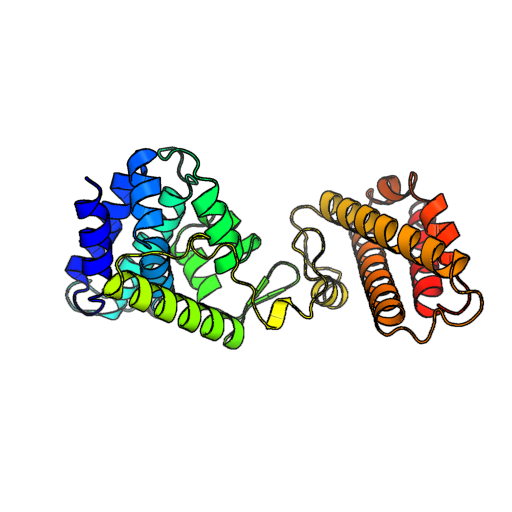CA 1
ATOM 991 C C . LEU A 1 133 ? 4.077 5.011 10.786 1.00 94.62 133 LEU A C 1
ATOM 993 O O . LEU A 1 133 ? 3.699 6.069 10.277 1.00 94.62 133 LEU A O 1
ATOM 997 N N . THR A 1 134 ? 4.733 4.984 11.947 1.00 92.75 134 THR A N 1
ATOM 998 C CA . THR A 1 134 ? 5.048 6.176 12.747 1.00 92.75 134 THR A CA 1
ATOM 999 C C . THR A 1 134 ? 6.461 6.731 12.533 1.00 92.75 134 THR A C 1
ATOM 1001 O O . THR A 1 134 ? 6.745 7.843 12.987 1.00 92.75 134 THR A O 1
ATOM 1004 N N . ALA A 1 135 ? 7.271 6.131 11.657 1.00 93.12 135 ALA A N 1
ATOM 1005 C CA . ALA A 1 135 ? 8.534 6.689 11.164 1.00 93.12 135 ALA A CA 1
ATOM 1006 C C . ALA A 1 135 ? 8.404 7.383 9.790 1.00 93.12 135 ALA A C 1
ATOM 1008 O O . ALA A 1 135 ? 7.448 7.162 9.051 1.00 93.12 135 ALA A O 1
ATOM 1009 N N . ASN A 1 136 ? 9.388 8.219 9.440 1.00 95.12 136 ASN A N 1
ATOM 1010 C CA . ASN A 1 136 ? 9.584 8.676 8.060 1.00 95.12 136 ASN A CA 1
ATOM 1011 C C . ASN A 1 136 ? 10.443 7.641 7.323 1.00 95.12 136 ASN A C 1
ATOM 1013 O O . ASN A 1 136 ? 11.488 7.238 7.829 1.00 95.12 136 ASN A O 1
ATOM 1017 N N . THR A 1 137 ? 10.016 7.228 6.138 1.00 95.38 137 THR A N 1
ATOM 1018 C CA . THR A 1 137 ? 10.721 6.294 5.266 1.00 95.38 137 THR A CA 1
ATOM 1019 C C . THR A 1 137 ? 10.652 6.795 3.831 1.00 95.38 137 THR A C 1
ATOM 1021 O O . THR A 1 137 ? 9.570 7.033 3.303 1.00 95.38 137 THR A O 1
ATOM 1024 N N . GLU A 1 138 ? 11.812 6.909 3.193 1.00 95.56 138 GLU A N 1
ATOM 1025 C CA . GLU A 1 138 ? 11.920 7.166 1.759 1.00 95.56 138 GLU A CA 1
ATOM 1026 C C . GLU A 1 138 ? 12.859 6.127 1.147 1.00 95.56 138 GLU A C 1
ATOM 1028 O O . GLU A 1 138 ? 14.085 6.190 1.273 1.00 95.56 138 GLU A O 1
ATOM 1033 N N . ASN A 1 139 ? 12.264 5.109 0.538 1.00 95.75 139 ASN A N 1
ATOM 1034 C CA . ASN A 1 139 ? 12.973 4.057 -0.174 1.00 95.75 139 ASN A CA 1
ATOM 1035 C C . ASN A 1 139 ? 12.149 3.602 -1.394 1.00 95.75 139 ASN A C 1
ATOM 1037 O O . ASN A 1 139 ? 10.994 4.010 -1.539 1.00 95.75 139 ASN A O 1
ATOM 1041 N N . PRO A 1 140 ? 12.703 2.753 -2.276 1.00 96.31 140 PRO A N 1
ATOM 1042 C CA . PRO A 1 140 ? 12.033 2.353 -3.513 1.00 96.31 140 PRO A CA 1
ATOM 1043 C C . PRO A 1 140 ? 10.639 1.735 -3.338 1.00 96.31 140 PRO A C 1
ATOM 1045 O O . PRO A 1 140 ? 9.835 1.833 -4.256 1.00 96.31 140 PRO A O 1
ATOM 1048 N N . TYR A 1 141 ? 10.334 1.128 -2.188 1.00 95.19 141 TYR A N 1
ATOM 1049 C CA . TYR A 1 141 ? 9.027 0.526 -1.894 1.00 95.19 141 TYR A CA 1
ATOM 1050 C C . TYR A 1 141 ? 8.071 1.449 -1.140 1.00 95.19 141 TYR A C 1
ATOM 1052 O O . TYR A 1 141 ? 6.872 1.176 -1.083 1.00 95.19 141 TYR A O 1
ATOM 1060 N N . LEU A 1 142 ? 8.588 2.496 -0.498 1.00 95.62 142 LEU A N 1
ATOM 1061 C CA . LEU A 1 142 ? 7.812 3.296 0.433 1.00 95.62 142 LEU A CA 1
ATOM 1062 C C . LEU A 1 142 ? 8.282 4.750 0.437 1.00 95.62 142 LEU A C 1
ATOM 1064 O O . LEU A 1 142 ? 9.356 5.067 0.948 1.00 95.62 142 LEU A O 1
ATOM 1068 N N . LEU A 1 143 ? 7.419 5.621 -0.084 1.00 95.38 143 LEU A N 1
ATOM 1069 C CA . LEU A 1 143 ? 7.472 7.068 0.092 1.00 95.38 143 LEU A CA 1
ATOM 1070 C C . LEU A 1 143 ? 6.444 7.455 1.163 1.00 95.38 143 LEU A C 1
ATOM 1072 O O . LEU A 1 143 ? 5.248 7.570 0.874 1.00 95.38 143 LEU A O 1
ATOM 1076 N N . TRP A 1 144 ? 6.915 7.574 2.404 1.00 96.06 144 TRP A N 1
ATOM 1077 C CA . TRP A 1 144 ? 6.093 7.740 3.600 1.00 96.06 144 TRP A CA 1
ATOM 1078 C C . TRP A 1 144 ? 6.729 8.721 4.578 1.00 96.06 144 TRP A C 1
ATOM 1080 O O . TRP A 1 144 ? 7.755 8.458 5.196 1.00 96.06 144 TRP A O 1
ATOM 1090 N N . ASP A 1 145 ? 6.105 9.868 4.750 1.00 95.19 145 ASP A N 1
ATOM 1091 C CA . ASP A 1 145 ? 6.624 10.996 5.505 1.00 95.19 145 ASP A CA 1
ATOM 1092 C C . ASP A 1 145 ? 5.524 11.644 6.360 1.00 95.19 145 ASP A C 1
ATOM 1094 O O . ASP A 1 145 ? 4.415 11.131 6.527 1.00 95.19 145 ASP A O 1
ATOM 1098 N N . ASN A 1 146 ? 5.818 12.795 6.957 1.00 95.25 146 ASN A N 1
ATOM 1099 C CA . ASN A 1 146 ? 4.822 13.531 7.730 1.00 95.25 146 ASN A CA 1
ATOM 1100 C C . ASN A 1 146 ? 3.647 14.023 6.869 1.00 95.25 146 ASN A C 1
ATOM 1102 O O . ASN A 1 146 ? 2.520 14.040 7.364 1.00 95.25 146 ASN A O 1
ATOM 1106 N N . ALA A 1 147 ? 3.891 14.412 5.612 1.00 95.44 147 ALA A N 1
ATOM 1107 C CA . ALA A 1 147 ? 2.864 14.962 4.732 1.00 95.44 147 ALA A CA 1
ATOM 1108 C C . ALA A 1 147 ? 1.865 13.886 4.281 1.00 95.44 147 ALA A C 1
ATOM 1110 O O . ALA A 1 147 ? 0.662 14.049 4.475 1.00 95.44 147 ALA A O 1
ATOM 1111 N N . THR A 1 148 ? 2.355 12.754 3.776 1.00 95.31 148 THR A N 1
ATOM 1112 C CA . THR A 1 148 ? 1.536 11.592 3.381 1.00 95.31 148 THR A CA 1
ATOM 1113 C C . THR A 1 148 ? 0.722 11.049 4.556 1.00 95.31 148 THR A C 1
ATOM 1115 O O . THR A 1 148 ? -0.475 10.793 4.427 1.00 95.31 148 THR A O 1
ATOM 1118 N N . ARG A 1 149 ? 1.310 10.962 5.755 1.00 96.38 149 ARG A N 1
ATOM 1119 C CA . ARG A 1 149 ? 0.563 10.571 6.963 1.00 96.38 149 ARG A CA 1
ATOM 1120 C C . ARG A 1 149 ? -0.508 11.572 7.354 1.00 96.38 149 ARG A C 1
ATOM 1122 O O . ARG A 1 149 ? -1.585 11.162 7.777 1.00 96.38 149 ARG A O 1
ATOM 1129 N N . ALA A 1 150 ? -0.226 12.868 7.254 1.00 97.00 150 ALA A N 1
ATOM 1130 C CA . ALA A 1 150 ? -1.219 13.900 7.527 1.00 97.00 150 ALA A CA 1
ATOM 1131 C C . ALA A 1 150 ? -2.388 13.821 6.533 1.00 97.00 150 ALA A C 1
ATOM 1133 O O . ALA A 1 150 ? -3.538 13.854 6.966 1.00 97.00 150 ALA A O 1
ATOM 1134 N N . GLU A 1 151 ? -2.099 13.633 5.241 1.00 97.56 151 GLU A N 1
ATOM 1135 C CA . GLU A 1 151 ? -3.095 13.462 4.176 1.00 97.56 151 GLU A CA 1
ATOM 1136 C C . GLU A 1 151 ? -4.010 12.260 4.451 1.00 97.56 151 GLU A C 1
ATOM 1138 O O . GLU A 1 151 ? -5.234 12.401 4.471 1.00 97.56 151 GLU A O 1
ATOM 1143 N N . LEU A 1 152 ? -3.430 11.095 4.765 1.00 97.62 152 LEU A N 1
ATOM 1144 C CA . LEU A 1 152 ? -4.213 9.913 5.122 1.00 97.62 152 LEU A CA 1
ATOM 1145 C C . LEU A 1 152 ? -5.044 10.139 6.390 1.00 97.62 152 LEU A C 1
ATOM 1147 O O . LEU A 1 152 ? -6.219 9.788 6.426 1.00 97.62 152 LEU A O 1
ATOM 1151 N N . ARG A 1 153 ? -4.460 10.714 7.449 1.00 97.38 153 ARG A N 1
ATOM 1152 C CA . ARG A 1 153 ? -5.184 10.964 8.707 1.00 97.38 153 ARG A CA 1
ATOM 1153 C C . ARG A 1 153 ? -6.377 11.887 8.501 1.00 97.38 153 ARG A C 1
ATOM 1155 O O . ARG A 1 153 ? -7.408 11.664 9.134 1.00 97.38 153 ARG A O 1
ATOM 1162 N N . GLU A 1 154 ? -6.246 12.902 7.652 1.00 97.62 154 GLU A N 1
ATOM 1163 C CA . GLU A 1 154 ? -7.353 13.802 7.340 1.00 97.62 154 GLU A CA 1
ATOM 1164 C C . GLU A 1 154 ? -8.456 13.067 6.581 1.00 97.62 154 GLU A C 1
ATOM 1166 O O . GLU A 1 154 ? -9.602 13.065 7.032 1.00 97.62 154 GLU A O 1
ATOM 1171 N N . TYR A 1 155 ? -8.097 12.319 5.533 1.00 97.12 155 TYR A N 1
ATOM 1172 C CA . TYR A 1 155 ? -9.049 11.488 4.798 1.00 97.12 155 TYR A CA 1
ATOM 1173 C C . TYR A 1 155 ? -9.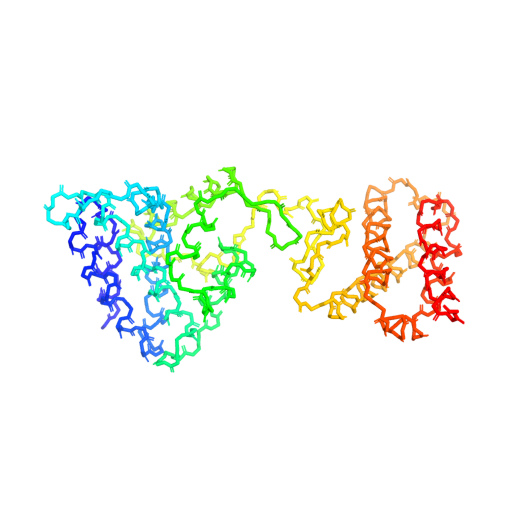797 10.510 5.718 1.00 97.12 155 TYR A C 1
ATOM 1175 O O . TYR A 1 155 ? -11.027 10.448 5.708 1.00 97.12 155 TYR A O 1
ATOM 1183 N N . LEU A 1 156 ? -9.078 9.779 6.576 1.00 96.81 156 LEU A N 1
ATOM 1184 C CA . LEU A 1 156 ? -9.688 8.823 7.501 1.00 96.81 156 LEU A CA 1
ATOM 1185 C C . LEU A 1 156 ? -10.643 9.509 8.491 1.00 96.81 156 LEU A C 1
ATOM 1187 O O . LEU A 1 156 ? -11.705 8.960 8.783 1.00 96.81 156 LEU A O 1
ATOM 1191 N N . ARG A 1 157 ? -10.308 10.706 8.996 1.00 95.75 157 ARG A N 1
ATOM 1192 C CA . ARG A 1 157 ? -11.191 11.487 9.885 1.00 95.75 157 ARG A CA 1
ATOM 1193 C C . ARG A 1 157 ? -12.452 11.953 9.174 1.00 95.75 157 AR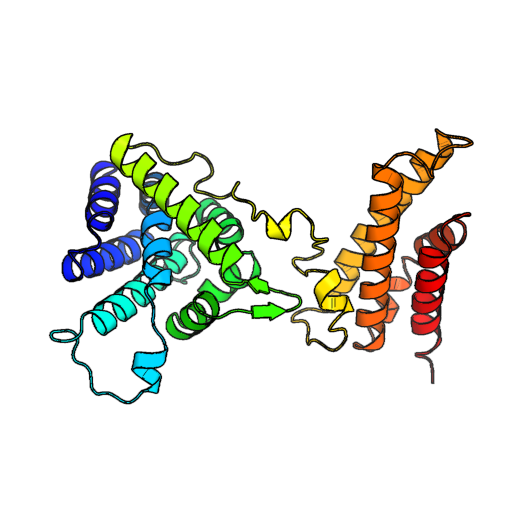G A C 1
ATOM 1195 O O . ARG A 1 157 ? -13.531 11.908 9.766 1.00 95.75 157 ARG A O 1
ATOM 1202 N N . GLU A 1 158 ? -12.333 12.407 7.932 1.00 95.06 158 GLU A N 1
ATOM 1203 C CA . GLU A 1 158 ? -13.482 12.802 7.118 1.00 95.06 158 GLU A CA 1
ATOM 1204 C C . GLU A 1 158 ? -14.420 11.617 6.879 1.00 95.06 158 GLU A C 1
ATOM 1206 O O . GLU A 1 158 ? -15.622 11.727 7.140 1.00 95.06 158 GLU A O 1
ATOM 1211 N N . GLN A 1 159 ? -13.871 10.463 6.485 1.00 94.69 159 GLN A N 1
ATOM 1212 C CA . GLN A 1 159 ? -14.650 9.241 6.285 1.00 94.69 159 GLN A CA 1
ATOM 1213 C C . GLN A 1 159 ? -15.313 8.770 7.580 1.00 94.69 159 GLN A C 1
ATOM 1215 O O . GLN A 1 159 ? -16.518 8.524 7.603 1.00 94.69 159 GLN A O 1
ATOM 1220 N N . GLN A 1 160 ? -14.567 8.729 8.686 1.00 93.88 160 GLN A N 1
ATOM 1221 C CA . GLN A 1 160 ? -15.088 8.362 10.002 1.00 93.88 160 GLN A CA 1
ATOM 1222 C C . GLN A 1 160 ? -16.272 9.255 10.416 1.00 93.88 160 GLN A C 1
ATOM 1224 O O . GLN A 1 160 ? -17.328 8.755 10.810 1.00 93.88 160 GLN A O 1
ATOM 1229 N N . ARG A 1 161 ? -16.132 10.583 10.288 1.00 92.44 161 ARG A N 1
ATOM 1230 C CA . ARG A 1 161 ? -17.208 11.543 10.591 1.00 92.44 161 ARG A CA 1
ATOM 1231 C C . ARG A 1 161 ? -18.411 11.361 9.674 1.00 92.44 161 ARG A C 1
ATOM 1233 O O . ARG A 1 161 ? -19.546 11.461 10.143 1.00 92.44 161 ARG A O 1
ATOM 1240 N N . SER A 1 162 ? -18.172 11.117 8.386 1.00 91.56 162 SER A N 1
ATOM 1241 C CA . SER A 1 162 ? -19.230 10.872 7.408 1.00 91.56 162 SER A CA 1
ATOM 1242 C C . SER A 1 162 ? -20.049 9.646 7.805 1.00 91.56 162 SER A C 1
ATOM 1244 O O . SER A 1 162 ? -21.246 9.783 8.049 1.00 91.56 162 SER A O 1
ATOM 1246 N N . VAL A 1 163 ? -19.390 8.502 8.022 1.00 90.75 163 VAL A N 1
ATOM 1247 C CA . VAL A 1 163 ? -20.038 7.230 8.378 1.00 90.75 163 VAL A CA 1
ATOM 1248 C C . VAL A 1 163 ? -20.842 7.342 9.671 1.00 90.75 163 VAL A C 1
ATOM 1250 O O . VAL A 1 163 ? -21.966 6.847 9.748 1.00 90.75 163 VAL A O 1
ATOM 1253 N N . VAL A 1 164 ? -20.320 8.025 10.693 1.00 87.31 164 VAL A N 1
ATOM 1254 C CA . VAL A 1 164 ? -21.038 8.202 11.966 1.00 87.31 164 VAL A CA 1
ATOM 1255 C C . VAL A 1 164 ? -22.283 9.081 11.799 1.00 87.31 164 VAL A C 1
ATOM 1257 O O . VAL A 1 164 ? -23.315 8.796 12.415 1.00 87.31 164 VAL A O 1
ATOM 1260 N N . ARG A 1 165 ? -22.212 10.121 10.956 1.00 87.06 165 ARG A N 1
ATOM 1261 C CA . ARG A 1 165 ? -23.298 11.089 10.745 1.00 87.06 165 ARG A CA 1
ATOM 1262 C C . ARG A 1 165 ? -24.382 10.586 9.791 1.00 87.06 165 ARG A C 1
ATOM 1264 O O . ARG A 1 165 ? -25.559 10.739 10.103 1.00 87.06 165 ARG A O 1
ATOM 1271 N N . SER A 1 166 ? -24.007 10.045 8.632 1.00 85.56 166 SER A N 1
ATOM 1272 C CA . SER A 1 166 ? -24.950 9.566 7.608 1.00 85.56 166 SER A CA 1
ATOM 1273 C C . SER A 1 166 ? -25.352 8.106 7.816 1.00 85.56 166 SER A C 1
ATOM 1275 O O . SER A 1 166 ? -26.442 7.706 7.418 1.00 85.56 166 SER A O 1
ATOM 1277 N N . GLY A 1 167 ? -24.497 7.301 8.457 1.00 78.50 167 GLY A N 1
ATOM 1278 C CA . GLY A 1 167 ? -24.648 5.845 8.510 1.00 78.50 167 GLY A 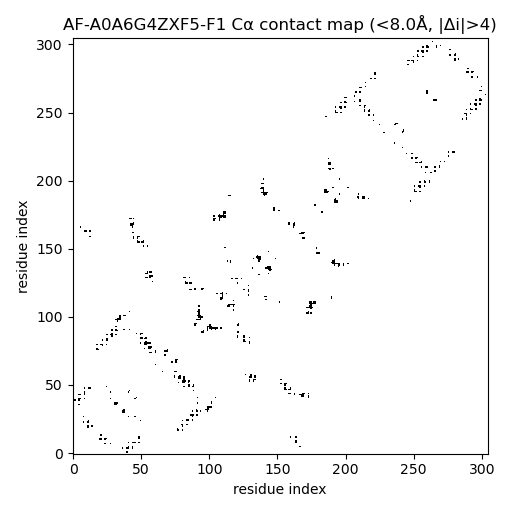CA 1
ATOM 1279 C C . GLY A 1 167 ? -24.231 5.131 7.219 1.00 78.50 167 GLY A C 1
ATOM 1280 O O . GLY A 1 167 ? -24.419 3.912 7.121 1.00 78.50 167 GLY A O 1
ATOM 1281 N N . GLU A 1 168 ? -23.686 5.870 6.252 1.00 81.75 168 GLU A N 1
ATOM 1282 C CA . GLU A 1 168 ? -23.250 5.381 4.946 1.00 81.75 168 GLU A CA 1
ATOM 1283 C C . GLU A 1 168 ? -21.730 5.496 4.827 1.00 81.75 168 GLU A C 1
ATOM 1285 O O . GLU A 1 168 ? -21.142 6.541 5.110 1.00 81.75 168 GLU A O 1
ATOM 1290 N N . CYS A 1 169 ? -21.105 4.389 4.439 1.00 84.25 169 CYS A N 1
ATOM 1291 C CA . CYS A 1 169 ? -19.678 4.301 4.166 1.00 84.25 169 CYS A CA 1
ATOM 1292 C C . CYS A 1 169 ? -19.420 4.599 2.688 1.00 84.25 169 CYS A C 1
ATOM 1294 O O . CYS A 1 169 ? -20.288 4.347 1.853 1.00 84.25 169 CYS A O 1
ATOM 1296 N N . ASP A 1 170 ? -18.228 5.106 2.375 1.00 84.44 170 ASP A N 1
ATOM 1297 C CA . ASP A 1 170 ? -17.751 5.207 0.998 1.00 84.44 170 ASP A CA 1
ATOM 1298 C C . ASP A 1 170 ? -17.895 3.859 0.271 1.00 84.44 170 ASP A C 1
ATOM 1300 O O . ASP A 1 170 ? -17.514 2.817 0.807 1.00 84.44 170 ASP A O 1
ATOM 1304 N N . GLU A 1 171 ? -18.420 3.881 -0.956 1.00 87.50 171 GLU A N 1
ATOM 1305 C CA . GLU A 1 171 ? -18.662 2.672 -1.755 1.00 87.50 171 GLU A CA 1
ATOM 1306 C C . GLU A 1 171 ? -17.363 1.922 -2.068 1.00 87.50 171 GLU A C 1
ATOM 1308 O O . GLU A 1 171 ? -17.364 0.697 -2.192 1.00 87.50 171 GLU A O 1
ATOM 1313 N N . SER A 1 172 ? -16.246 2.652 -2.169 1.00 91.31 172 SER A N 1
ATOM 1314 C CA . SER A 1 172 ? -14.926 2.064 -2.401 1.00 91.31 172 SER A CA 1
ATOM 1315 C C . SER A 1 172 ? -14.231 1.607 -1.116 1.00 91.31 172 SER A C 1
ATOM 1317 O O . SER A 1 172 ? -13.166 0.994 -1.182 1.00 91.31 172 SER A O 1
ATOM 1319 N N . TYR A 1 173 ? -14.801 1.905 0.056 1.00 92.38 173 TYR A N 1
ATOM 1320 C CA . TYR A 1 173 ? -14.191 1.672 1.368 1.00 92.38 173 TYR A CA 1
ATOM 1321 C C . TYR A 1 173 ? -12.783 2.283 1.509 1.00 92.38 173 TYR A C 1
ATOM 1323 O O . TYR A 1 173 ? -11.963 1.789 2.283 1.00 92.38 173 TYR A O 1
ATOM 1331 N N . GLY A 1 174 ? -12.485 3.344 0.753 1.00 93.25 174 GLY A N 1
ATOM 1332 C CA . GLY A 1 174 ? -11.158 3.954 0.660 1.00 93.25 174 GLY A CA 1
ATOM 1333 C C . GLY A 1 174 ? -10.248 3.414 -0.444 1.00 93.25 174 GLY A C 1
ATOM 1334 O O . GLY A 1 174 ? -9.141 3.920 -0.596 1.00 93.25 174 GLY A O 1
ATOM 1335 N N . ALA A 1 175 ? -10.683 2.445 -1.255 1.00 95.12 175 ALA A N 1
ATOM 1336 C CA . ALA A 1 175 ? -9.882 1.907 -2.360 1.00 95.12 175 ALA A CA 1
ATOM 1337 C C . ALA A 1 175 ? -9.564 2.940 -3.459 1.00 95.12 175 ALA A C 1
ATOM 1339 O O . ALA A 1 175 ? -8.589 2.771 -4.184 1.00 95.12 175 ALA A O 1
ATOM 1340 N N . ASN A 1 176 ? -10.353 4.013 -3.568 1.00 94.69 176 ASN A N 1
ATOM 1341 C CA . ASN A 1 176 ? -10.112 5.105 -4.517 1.00 94.69 176 ASN A CA 1
ATOM 1342 C C . ASN A 1 176 ? -9.207 6.221 -3.962 1.00 94.69 176 ASN A C 1
ATOM 1344 O O . ASN A 1 176 ? -8.990 7.228 -4.638 1.00 94.69 176 ASN A O 1
ATOM 1348 N N . PHE A 1 177 ? -8.711 6.091 -2.730 1.00 95.75 177 PHE A N 1
ATOM 1349 C CA . PHE A 1 177 ? -7.806 7.069 -2.140 1.00 95.75 177 PHE A CA 1
ATOM 1350 C C . PHE A 1 177 ? -6.450 7.066 -2.864 1.00 95.75 177 PHE A C 1
ATOM 1352 O O . PHE A 1 177 ? -5.870 6.012 -3.116 1.00 95.75 177 PHE A O 1
ATOM 1359 N N . VAL A 1 178 ? -5.940 8.256 -3.196 1.00 94.75 178 VAL A N 1
ATOM 1360 C CA . VAL A 1 178 ? -4.655 8.427 -3.889 1.00 94.75 178 VAL A CA 1
ATOM 1361 C C . VAL A 1 178 ? -3.905 9.611 -3.293 1.00 94.75 178 VAL A C 1
ATOM 1363 O O . VAL A 1 178 ? -4.371 10.749 -3.399 1.00 94.75 178 VAL A O 1
ATOM 1366 N N . TYR A 1 179 ? -2.721 9.338 -2.746 1.00 95.31 179 TYR A N 1
ATOM 1367 C CA . TYR A 1 179 ? -1.815 10.348 -2.204 1.00 95.31 179 TYR A CA 1
ATOM 1368 C C . TYR A 1 179 ? -1.409 11.376 -3.248 1.00 95.31 179 TYR A C 1
ATOM 1370 O O . TYR A 1 179 ? -1.029 11.033 -4.370 1.00 95.31 179 TYR A O 1
ATOM 1378 N N . SER A 1 180 ? -1.397 12.640 -2.848 1.00 94.88 180 SER A N 1
ATOM 1379 C CA . SER A 1 180 ? -0.953 13.739 -3.699 1.00 94.88 180 SER A CA 1
ATOM 1380 C C . SER A 1 180 ? 0.513 13.571 -4.105 1.00 94.88 180 SER A C 1
ATOM 1382 O O . SER A 1 180 ? 0.832 13.715 -5.282 1.00 94.88 180 SER A O 1
ATOM 1384 N N . ALA A 1 181 ? 1.370 13.137 -3.173 1.00 91.88 181 ALA A N 1
ATOM 1385 C CA . ALA A 1 181 ? 2.783 12.860 -3.440 1.00 91.88 181 ALA A CA 1
ATOM 1386 C C . ALA A 1 181 ? 3.001 11.724 -4.455 1.00 91.88 181 ALA A C 1
ATOM 1388 O O . ALA A 1 181 ? 3.984 11.731 -5.184 1.00 91.88 181 ALA A O 1
ATOM 1389 N N . HIS A 1 182 ? 2.094 10.742 -4.530 1.00 93.00 182 HIS A N 1
ATOM 1390 C CA . HIS A 1 182 ? 2.259 9.593 -5.430 1.00 93.00 182 HIS A CA 1
ATOM 1391 C C . HIS A 1 182 ? 1.742 9.876 -6.846 1.00 93.00 182 HIS A C 1
ATOM 1393 O O . HIS A 1 182 ? 2.141 9.187 -7.777 1.00 93.00 182 HIS A O 1
ATOM 1399 N N . LYS A 1 183 ? 0.888 10.895 -7.040 1.00 90.06 183 LYS A N 1
ATOM 1400 C CA . LYS A 1 183 ? 0.349 11.268 -8.368 1.00 90.06 183 LYS A CA 1
ATOM 1401 C C . LYS A 1 183 ? 1.419 11.767 -9.335 1.00 90.06 183 LYS A C 1
ATOM 1403 O O . LYS A 1 183 ? 1.242 11.660 -10.546 1.00 90.06 183 LYS A O 1
ATOM 1408 N N . GLU A 1 184 ? 2.488 12.343 -8.802 1.00 86.94 184 GLU A N 1
ATOM 1409 C CA . GLU A 1 184 ? 3.588 12.908 -9.586 1.00 86.94 184 GLU A CA 1
ATOM 1410 C C . GLU A 1 184 ? 4.707 11.886 -9.841 1.00 86.94 184 GLU A C 1
ATOM 1412 O O . GLU A 1 184 ? 5.595 12.129 -10.658 1.00 86.94 184 GLU A O 1
ATOM 1417 N N . GLU A 1 185 ? 4.646 10.722 -9.190 1.00 93.25 185 GLU A N 1
ATOM 1418 C CA . GLU A 1 185 ? 5.683 9.699 -9.243 1.00 93.25 185 GLU A CA 1
ATOM 1419 C C . GLU A 1 185 ? 5.413 8.648 -10.326 1.00 93.25 185 GLU A C 1
ATOM 1421 O O . GLU A 1 185 ? 4.282 8.222 -10.570 1.00 93.25 185 GLU A O 1
ATOM 1426 N N . LEU A 1 186 ? 6.489 8.168 -10.953 1.00 94.94 186 LEU A N 1
ATOM 1427 C CA . LEU A 1 186 ? 6.431 6.976 -11.792 1.00 94.94 186 LEU A CA 1
ATOM 1428 C C . LEU A 1 186 ? 6.563 5.735 -10.904 1.00 94.94 186 LEU A C 1
ATOM 1430 O O . LEU A 1 186 ? 7.644 5.451 -10.382 1.00 94.94 186 LEU A O 1
ATOM 1434 N N . VAL A 1 187 ? 5.473 4.981 -10.782 1.00 95.06 187 VAL A N 1
ATOM 1435 C CA . VAL A 1 187 ? 5.437 3.712 -10.049 1.00 95.06 187 VAL A CA 1
ATOM 1436 C C . VAL A 1 187 ? 5.313 2.551 -11.034 1.00 95.06 187 VAL A C 1
ATOM 1438 O O . VAL A 1 187 ? 4.363 2.494 -11.813 1.00 95.06 187 VAL A O 1
ATOM 1441 N N . VAL A 1 188 ? 6.263 1.614 -10.993 1.00 95.75 188 VAL A N 1
ATOM 1442 C CA . VAL A 1 188 ? 6.258 0.388 -11.811 1.00 95.75 188 VAL A CA 1
ATOM 1443 C C . VAL A 1 188 ? 6.472 -0.803 -10.889 1.00 95.75 188 VAL A C 1
ATOM 1445 O O . VAL A 1 188 ? 7.426 -0.803 -10.119 1.00 95.75 188 VAL A O 1
ATOM 1448 N N . GLY A 1 189 ? 5.578 -1.796 -10.923 1.00 89.81 189 GLY A N 1
ATOM 1449 C CA . GLY A 1 189 ? 5.672 -2.951 -10.019 1.00 89.81 189 GLY A CA 1
ATOM 1450 C C . GLY A 1 189 ? 5.688 -2.553 -8.538 1.00 89.81 189 GLY A C 1
ATOM 1451 O O . GLY A 1 189 ? 6.404 -3.157 -7.750 1.00 89.81 189 GLY A O 1
ATOM 1452 N N . GLU A 1 190 ? 4.949 -1.489 -8.181 1.00 91.31 190 GLU A N 1
ATOM 1453 C CA . GLU A 1 190 ? 4.911 -0.867 -6.842 1.00 91.31 190 GLU A CA 1
ATOM 1454 C C . GLU A 1 190 ? 6.209 -0.183 -6.383 1.00 91.31 190 GLU A C 1
ATOM 1456 O O . GLU A 1 190 ? 6.311 0.236 -5.231 1.00 91.31 190 GLU A O 1
ATOM 1461 N N . ILE A 1 191 ? 7.191 -0.044 -7.273 1.00 95.62 191 ILE A N 1
ATOM 1462 C CA . ILE A 1 191 ? 8.456 0.620 -6.978 1.00 95.62 191 ILE A CA 1
ATOM 1463 C C . ILE A 1 191 ? 8.429 2.052 -7.508 1.00 95.62 191 ILE A C 1
ATOM 1465 O O . ILE A 1 191 ? 8.146 2.289 -8.685 1.00 95.62 191 ILE A O 1
ATOM 1469 N N . PHE A 1 192 ? 8.776 3.003 -6.642 1.00 97.06 192 PHE A N 1
ATOM 1470 C CA . PHE A 1 192 ? 9.009 4.401 -6.995 1.00 97.06 192 PHE A CA 1
ATOM 1471 C C . PHE A 1 192 ? 10.307 4.506 -7.801 1.00 97.06 192 PHE A C 1
ATOM 1473 O O . PHE A 1 192 ? 11.413 4.502 -7.252 1.00 97.06 192 PHE A O 1
ATOM 1480 N N . VAL A 1 193 ? 10.172 4.584 -9.127 1.00 97.31 193 VAL A N 1
ATOM 1481 C CA . VAL A 1 193 ? 11.290 4.482 -10.079 1.00 97.31 193 VAL A CA 1
ATOM 1482 C C . VAL A 1 193 ? 12.336 5.572 -9.841 1.00 97.31 193 VAL A C 1
ATOM 1484 O O . VAL A 1 193 ? 13.535 5.302 -9.923 1.00 97.31 193 VAL A O 1
ATOM 1487 N N . ARG A 1 194 ? 11.905 6.792 -9.493 1.00 97.00 194 ARG A N 1
ATOM 1488 C CA . ARG A 1 194 ? 12.807 7.900 -9.150 1.00 97.00 194 ARG A CA 1
ATOM 1489 C C . ARG A 1 194 ? 13.696 7.551 -7.953 1.00 97.00 194 ARG A C 1
ATOM 1491 O O . ARG A 1 194 ? 14.917 7.609 -8.076 1.00 97.00 194 ARG A O 1
ATOM 1498 N N . ILE A 1 195 ? 13.095 7.123 -6.842 1.00 97.00 195 ILE A N 1
ATOM 1499 C CA . ILE A 1 195 ? 13.817 6.778 -5.607 1.00 97.00 195 ILE A CA 1
ATOM 1500 C C . ILE A 1 195 ? 14.753 5.588 -5.848 1.00 97.00 195 ILE A C 1
ATOM 1502 O O . ILE A 1 195 ? 15.893 5.596 -5.390 1.00 97.00 195 ILE A O 1
ATOM 1506 N N . TYR A 1 196 ? 14.321 4.584 -6.619 1.00 97.81 196 TYR A N 1
ATOM 1507 C CA . TYR A 1 196 ? 15.201 3.479 -7.005 1.00 97.81 196 TYR A CA 1
ATOM 1508 C C . TYR A 1 196 ? 16.412 3.940 -7.821 1.00 97.81 196 TYR A C 1
ATOM 1510 O O . TYR A 1 196 ? 17.525 3.480 -7.580 1.00 97.81 196 TYR A O 1
ATOM 1518 N N . ASN A 1 197 ? 16.233 4.872 -8.757 1.00 97.00 197 ASN A N 1
ATOM 1519 C CA . ASN A 1 197 ? 17.347 5.413 -9.534 1.00 97.00 197 ASN A CA 1
ATOM 1520 C C . ASN A 1 197 ? 18.330 6.224 -8.684 1.00 97.00 197 ASN A C 1
ATOM 1522 O O . ASN A 1 197 ? 19.527 6.201 -8.962 1.00 97.00 197 ASN A O 1
ATOM 1526 N N . GLU A 1 198 ? 17.842 6.908 -7.649 1.00 97.12 198 GLU A N 1
ATOM 1527 C CA . GLU A 1 198 ? 18.678 7.601 -6.664 1.00 97.12 198 GLU A CA 1
ATOM 1528 C C . GLU A 1 198 ? 19.398 6.616 -5.724 1.00 97.12 198 GLU A C 1
ATOM 1530 O O . GLU A 1 198 ? 20.507 6.889 -5.264 1.00 97.12 198 GLU A O 1
ATOM 1535 N N . GLN A 1 199 ? 18.801 5.444 -5.477 1.00 96.50 199 GLN A N 1
ATOM 1536 C CA . GLN A 1 199 ? 19.303 4.393 -4.587 1.00 96.50 199 GLN A CA 1
ATOM 1537 C C . GLN A 1 199 ? 19.495 3.052 -5.336 1.00 96.50 199 GLN A C 1
ATOM 1539 O O . GLN A 1 199 ? 18.887 2.042 -4.971 1.00 96.50 199 GLN A O 1
ATOM 1544 N N . PRO A 1 200 ? 20.353 2.979 -6.373 1.00 94.12 200 PRO A N 1
ATOM 1545 C CA . PRO A 1 200 ? 20.373 1.850 -7.313 1.00 94.12 200 PRO A CA 1
ATOM 1546 C C . PRO A 1 200 ? 20.782 0.514 -6.678 1.00 94.12 200 PRO A C 1
ATOM 1548 O O . PRO A 1 200 ? 20.433 -0.552 -7.183 1.00 94.12 200 PRO A O 1
ATOM 1551 N N . THR A 1 201 ? 21.527 0.553 -5.573 1.00 94.81 201 THR A N 1
ATOM 1552 C CA . THR A 1 201 ? 21.991 -0.629 -4.831 1.00 94.81 201 THR A CA 1
ATOM 1553 C C . THR A 1 201 ? 20.988 -1.120 -3.787 1.00 94.81 201 THR A C 1
ATOM 1555 O O . THR A 1 201 ? 21.315 -2.022 -3.015 1.00 94.81 201 THR A O 1
ATOM 1558 N N . PHE A 1 202 ? 19.798 -0.516 -3.700 1.00 95.94 202 PHE A N 1
ATOM 1559 C CA . PHE A 1 202 ? 18.781 -0.931 -2.742 1.00 95.94 202 PHE A CA 1
ATOM 1560 C C . PHE A 1 202 ? 18.342 -2.384 -3.016 1.00 95.94 202 PHE A C 1
ATOM 1562 O O . PHE A 1 202 ? 18.016 -2.717 -4.162 1.00 95.94 202 PHE A O 1
ATOM 1569 N N . PRO A 1 203 ? 18.317 -3.264 -1.997 1.00 94.25 203 PRO A N 1
ATOM 1570 C CA . PRO A 1 203 ? 17.962 -4.665 -2.181 1.00 94.25 203 PRO A CA 1
ATOM 1571 C C . PRO A 1 203 ? 16.463 -4.811 -2.464 1.00 94.25 203 PRO A C 1
ATOM 1573 O O . PRO A 1 203 ? 15.618 -4.503 -1.625 1.00 94.25 203 PRO A O 1
ATOM 1576 N N . LEU A 1 204 ? 16.125 -5.299 -3.656 1.00 94.56 204 LEU A N 1
ATOM 1577 C CA . LEU A 1 204 ? 14.741 -5.553 -4.047 1.00 94.56 204 LEU A CA 1
ATOM 1578 C C . LEU A 1 204 ? 14.291 -6.947 -3.581 1.00 94.56 204 LEU A C 1
ATOM 1580 O O . LEU A 1 204 ? 15.051 -7.905 -3.689 1.00 94.56 204 LEU A O 1
ATOM 1584 N N . GLU A 1 205 ? 13.043 -7.079 -3.119 1.00 92.44 205 GLU A N 1
ATOM 1585 C CA . GLU A 1 205 ? 12.450 -8.370 -2.739 1.00 92.44 205 GLU A CA 1
ATOM 1586 C C . GLU A 1 205 ? 12.335 -9.316 -3.943 1.00 92.44 205 GLU A C 1
ATOM 1588 O O . GLU A 1 205 ? 12.560 -10.518 -3.818 1.00 92.44 205 GLU A O 1
ATOM 1593 N N . ASN A 1 206 ? 12.007 -8.776 -5.124 1.00 93.81 206 ASN A N 1
ATOM 1594 C CA . ASN A 1 206 ? 11.906 -9.544 -6.362 1.00 93.81 206 ASN A CA 1
ATOM 1595 C C . ASN A 1 206 ? 12.437 -8.744 -7.572 1.00 93.81 206 ASN A C 1
ATOM 1597 O O . ASN A 1 206 ? 11.652 -8.214 -8.363 1.00 93.81 206 ASN A O 1
ATOM 1601 N N . PRO A 1 207 ? 13.772 -8.649 -7.745 1.00 95.12 207 PRO A N 1
ATOM 1602 C CA . PRO A 1 207 ? 14.379 -7.867 -8.827 1.00 95.12 207 PRO A CA 1
ATOM 1603 C C . PRO A 1 207 ? 14.015 -8.407 -10.217 1.00 95.12 207 PRO A C 1
ATOM 1605 O O . PRO A 1 207 ? 13.912 -7.640 -11.171 1.00 95.12 207 PRO A O 1
ATOM 1608 N N . ARG A 1 208 ? 13.761 -9.720 -10.333 1.00 95.25 208 ARG A N 1
ATOM 1609 C CA . ARG A 1 208 ? 13.307 -10.350 -11.579 1.00 95.25 208 ARG A CA 1
ATOM 1610 C C . ARG A 1 208 ? 11.938 -9.829 -12.009 1.00 95.25 208 ARG A C 1
ATOM 1612 O O . ARG A 1 208 ? 11.779 -9.496 -13.179 1.00 95.25 208 ARG A O 1
ATOM 1619 N N . GLN A 1 209 ? 10.965 -9.790 -11.095 1.00 95.69 209 GLN A N 1
ATOM 1620 C CA . GLN A 1 209 ? 9.624 -9.299 -11.418 1.00 95.69 209 GLN A CA 1
ATOM 1621 C C . GLN A 1 209 ? 9.666 -7.817 -11.790 1.00 95.69 209 GLN A C 1
ATOM 1623 O O . GLN A 1 209 ? 9.121 -7.441 -12.819 1.00 95.69 209 GLN A O 1
ATOM 1628 N N . PHE A 1 210 ? 10.412 -7.005 -11.038 1.00 96.31 210 PHE A N 1
ATOM 1629 C CA . PHE A 1 210 ? 10.556 -5.585 -11.353 1.00 96.31 210 PHE A CA 1
ATOM 1630 C C . PHE A 1 210 ? 11.188 -5.341 -12.733 1.00 96.31 210 PHE A C 1
ATOM 1632 O O . PHE A 1 210 ? 10.722 -4.486 -13.480 1.00 96.31 210 PHE A O 1
ATOM 1639 N N . ALA A 1 211 ? 12.205 -6.122 -13.123 1.00 95.75 211 ALA A N 1
ATOM 1640 C CA . ALA A 1 211 ? 12.781 -6.037 -14.466 1.00 95.75 211 ALA A CA 1
ATOM 1641 C C . ALA A 1 211 ? 11.757 -6.356 -15.572 1.00 95.75 211 ALA A C 1
ATOM 1643 O O . ALA A 1 211 ? 11.759 -5.695 -16.610 1.00 95.75 211 ALA A O 1
ATOM 1644 N N . LEU A 1 212 ? 10.881 -7.345 -15.355 1.00 95.38 212 LEU A N 1
ATOM 1645 C CA . LEU A 1 212 ? 9.793 -7.670 -16.283 1.00 95.38 212 LEU A CA 1
ATOM 1646 C C . LEU A 1 212 ? 8.765 -6.537 -16.355 1.00 95.38 212 LEU A C 1
ATOM 1648 O O . LEU A 1 212 ? 8.450 -6.088 -17.452 1.00 95.38 212 LEU A O 1
ATOM 1652 N N . ASP A 1 213 ? 8.330 -6.012 -15.209 1.00 96.62 213 ASP A N 1
ATOM 1653 C CA . ASP A 1 213 ? 7.365 -4.910 -15.148 1.00 96.62 213 ASP A CA 1
ATOM 1654 C C . ASP A 1 213 ? 7.904 -3.647 -15.850 1.00 96.62 213 ASP A C 1
ATOM 1656 O O . ASP A 1 213 ? 7.165 -2.943 -16.541 1.00 96.62 213 ASP A O 1
ATOM 1660 N N . LEU A 1 214 ? 9.211 -3.372 -15.732 1.00 96.62 214 LEU A N 1
ATOM 1661 C CA . LEU A 1 214 ? 9.887 -2.289 -16.454 1.00 96.62 214 LEU A CA 1
ATOM 1662 C C . LEU A 1 214 ? 9.925 -2.531 -17.966 1.00 96.62 214 LEU A C 1
ATOM 1664 O O . LEU A 1 214 ? 9.677 -1.601 -18.733 1.00 96.62 214 LEU A O 1
ATOM 1668 N N . LEU A 1 215 ? 10.232 -3.754 -18.408 1.00 94.38 215 LEU A N 1
ATOM 1669 C CA . LEU A 1 215 ? 10.235 -4.111 -19.830 1.00 94.38 215 LEU A CA 1
ATOM 1670 C C . LEU A 1 215 ? 8.835 -3.981 -20.441 1.00 94.38 215 LEU A C 1
ATOM 1672 O O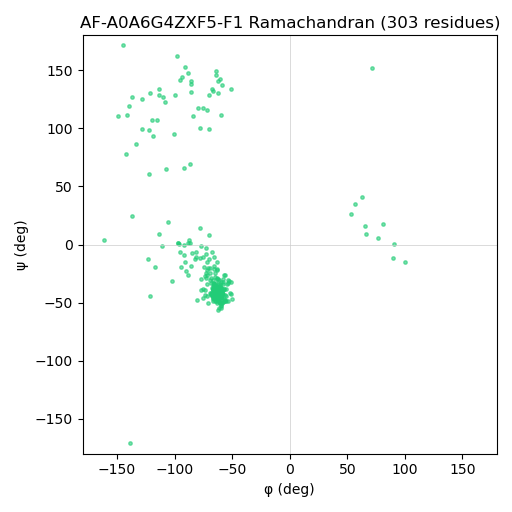 . LEU A 1 215 ? 8.698 -3.390 -21.514 1.00 94.38 215 LEU A O 1
ATOM 1676 N N . ASP A 1 216 ? 7.807 -4.453 -19.737 1.00 94.50 216 ASP A N 1
ATOM 1677 C CA . ASP A 1 216 ? 6.408 -4.335 -20.148 1.00 94.50 216 ASP A CA 1
ATOM 1678 C C . ASP A 1 216 ? 5.975 -2.862 -20.211 1.00 94.50 216 ASP A C 1
ATOM 1680 O O . ASP A 1 216 ? 5.392 -2.414 -21.208 1.00 94.50 216 ASP A O 1
ATOM 1684 N N . PHE A 1 217 ? 6.331 -2.067 -19.193 1.00 95.12 217 PHE A N 1
ATOM 1685 C CA . PHE A 1 217 ? 6.064 -0.630 -19.173 1.00 95.12 217 PHE A CA 1
ATOM 1686 C C . PHE A 1 217 ? 6.729 0.080 -20.358 1.00 95.12 217 PHE A C 1
ATOM 1688 O O . PHE A 1 217 ? 6.049 0.769 -21.122 1.00 95.12 217 PHE A O 1
ATOM 1695 N N . VAL A 1 218 ? 8.033 -0.120 -20.563 1.00 93.38 218 VAL A N 1
ATOM 1696 C CA . VAL A 1 218 ? 8.786 0.479 -21.677 1.00 93.38 218 VAL A CA 1
ATOM 1697 C C . VAL A 1 218 ? 8.222 0.027 -23.027 1.00 93.38 218 VAL A C 1
ATOM 1699 O O . VAL A 1 218 ? 8.093 0.846 -23.938 1.00 93.38 218 VAL A O 1
ATOM 1702 N N . GLY A 1 219 ? 7.822 -1.241 -23.153 1.00 91.06 219 GLY A N 1
ATOM 1703 C CA . GLY A 1 219 ? 7.151 -1.780 -24.335 1.00 91.06 219 GLY A CA 1
ATOM 1704 C C . GLY A 1 219 ? 5.874 -1.017 -24.681 1.00 91.06 219 GLY A C 1
ATOM 1705 O O . GLY A 1 219 ? 5.700 -0.576 -25.822 1.00 91.06 219 GLY A O 1
ATOM 1706 N N . SER A 1 220 ? 5.019 -0.786 -23.680 1.00 89.81 220 SER A N 1
ATOM 1707 C CA . SER A 1 220 ? 3.772 -0.032 -23.848 1.00 89.81 220 SER A CA 1
ATOM 1708 C C . SER A 1 220 ? 4.015 1.427 -24.264 1.00 89.81 220 SER A C 1
ATOM 1710 O O . SER A 1 220 ? 3.333 1.943 -25.156 1.00 89.81 220 SER A O 1
ATOM 1712 N N . GLN A 1 221 ? 5.031 2.083 -23.686 1.00 86.75 221 GLN A N 1
ATOM 1713 C CA . GLN A 1 221 ? 5.378 3.462 -24.037 1.00 86.75 221 GLN A CA 1
ATOM 1714 C C . GLN A 1 221 ? 5.968 3.550 -25.447 1.00 86.75 221 GLN A C 1
ATOM 1716 O O . GLN A 1 221 ? 5.595 4.439 -26.211 1.00 86.75 221 GLN A O 1
ATOM 1721 N N . ALA A 1 222 ? 6.834 2.612 -25.841 1.00 83.69 222 ALA A N 1
ATOM 1722 C CA . ALA A 1 222 ? 7.431 2.593 -27.174 1.00 83.69 222 ALA A CA 1
ATOM 1723 C C . ALA A 1 222 ? 6.376 2.432 -28.275 1.00 83.69 222 ALA A C 1
ATOM 1725 O O . ALA A 1 222 ? 6.406 3.159 -29.269 1.00 83.69 222 ALA A O 1
ATOM 1726 N N . GLN A 1 223 ? 5.411 1.523 -28.091 1.00 81.75 223 GLN A N 1
ATOM 1727 C CA . GLN A 1 223 ? 4.314 1.333 -29.043 1.00 81.75 223 GLN A CA 1
ATOM 1728 C C . GLN A 1 223 ? 3.519 2.630 -29.242 1.00 81.75 223 GLN A C 1
ATOM 1730 O O . GLN A 1 223 ? 3.220 3.009 -30.378 1.00 81.75 223 GLN A O 1
ATOM 1735 N N . TYR A 1 224 ? 3.240 3.345 -28.150 1.00 80.44 224 TYR A N 1
ATOM 1736 C CA . TYR A 1 224 ? 2.583 4.645 -28.206 1.00 80.44 224 TYR A CA 1
ATOM 1737 C C . TYR A 1 224 ? 3.431 5.681 -28.953 1.00 80.44 224 TYR A C 1
ATOM 1739 O O . TYR A 1 224 ? 2.937 6.303 -29.894 1.00 80.44 224 TYR A O 1
ATOM 1747 N N . LEU A 1 225 ? 4.711 5.831 -28.593 1.00 76.50 225 LEU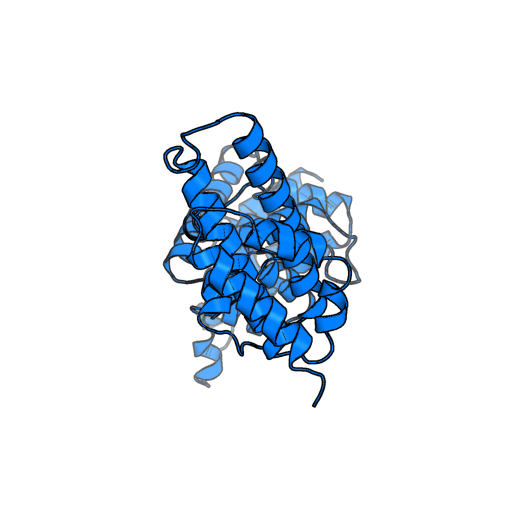 A N 1
ATOM 1748 C CA . LEU A 1 225 ? 5.624 6.793 -29.221 1.00 76.50 225 LEU A CA 1
ATOM 1749 C C . LEU A 1 225 ? 5.750 6.560 -30.735 1.00 76.50 225 LEU A C 1
ATOM 1751 O O . LEU A 1 225 ? 5.745 7.520 -31.502 1.00 76.50 225 LEU A O 1
ATOM 1755 N N . HIS A 1 226 ? 5.787 5.304 -31.188 1.00 74.00 226 HIS A N 1
ATOM 1756 C CA . HIS A 1 226 ? 5.784 4.984 -32.617 1.00 74.00 226 HIS A CA 1
ATOM 1757 C C . HIS A 1 226 ? 4.459 5.340 -33.305 1.00 74.00 226 HIS A C 1
ATOM 1759 O O . HIS A 1 226 ? 4.477 5.924 -34.388 1.00 74.00 226 HIS A O 1
ATOM 1765 N N . SER A 1 227 ? 3.317 5.040 -32.677 1.00 74.31 227 SER A N 1
ATOM 1766 C CA . SER A 1 227 ? 1.998 5.374 -33.234 1.00 74.31 227 SER A CA 1
ATOM 1767 C C . SER A 1 227 ? 1.758 6.888 -33.321 1.00 74.31 227 SER A C 1
ATOM 1769 O O . SER A 1 227 ? 1.254 7.378 -34.330 1.00 74.31 227 SER A O 1
ATOM 1771 N N . ALA A 1 228 ? 2.212 7.649 -32.323 1.00 68.38 228 ALA A N 1
ATOM 1772 C CA . ALA A 1 228 ? 2.127 9.106 -32.316 1.00 68.38 228 ALA A CA 1
ATOM 1773 C C . ALA A 1 228 ? 2.984 9.724 -33.434 1.00 68.38 228 ALA A C 1
ATOM 1775 O O . ALA A 1 228 ? 2.543 10.645 -34.114 1.00 68.38 228 ALA A O 1
ATOM 1776 N N . ARG A 1 229 ? 4.174 9.164 -33.697 1.00 65.94 229 ARG A N 1
ATOM 1777 C CA . ARG A 1 229 ? 5.040 9.595 -34.809 1.00 65.94 229 ARG A CA 1
ATOM 1778 C C . ARG A 1 229 ? 4.432 9.326 -36.183 1.00 65.94 229 ARG A C 1
ATOM 1780 O O . ARG A 1 229 ? 4.654 10.113 -37.089 1.00 65.94 229 ARG A O 1
ATOM 1787 N N . SER A 1 230 ? 3.671 8.242 -36.350 1.00 62.69 230 SER A N 1
ATOM 1788 C CA . SER A 1 230 ? 2.998 7.964 -37.630 1.00 62.69 230 SER A CA 1
ATOM 1789 C C . SER A 1 230 ? 1.820 8.898 -37.936 1.00 62.69 230 SER A C 1
ATOM 1791 O O . SER A 1 230 ? 1.358 8.929 -39.073 1.00 62.69 230 SER A O 1
ATOM 1793 N N . LEU A 1 231 ? 1.331 9.632 -36.931 1.00 58.41 231 LEU A N 1
ATOM 1794 C CA . LEU A 1 231 ? 0.192 10.545 -37.043 1.00 58.41 231 LEU A CA 1
ATOM 1795 C C . LEU A 1 231 ? 0.625 12.020 -37.141 1.00 58.41 231 LEU A C 1
ATOM 1797 O O . LEU A 1 231 ? -0.040 12.784 -37.834 1.00 58.41 231 LEU A O 1
ATOM 1801 N N . ASP A 1 232 ? 1.742 12.403 -36.509 1.00 54.28 232 ASP A N 1
ATOM 1802 C CA . ASP A 1 232 ? 2.250 13.781 -36.472 1.00 54.28 232 ASP A CA 1
ATOM 1803 C C . ASP A 1 232 ? 3.644 13.902 -37.104 1.00 54.28 232 ASP A C 1
ATOM 1805 O O . ASP A 1 232 ? 4.674 13.792 -36.434 1.00 54.28 232 ASP A O 1
ATOM 1809 N N . ASP A 1 233 ? 3.681 14.224 -38.396 1.00 50.03 233 ASP A N 1
ATOM 1810 C CA . ASP A 1 233 ? 4.906 14.316 -39.203 1.00 50.03 233 ASP A CA 1
ATOM 1811 C C . ASP A 1 233 ? 5.816 15.520 -38.858 1.00 50.03 233 ASP A C 1
ATOM 1813 O O . ASP A 1 233 ? 6.763 15.778 -39.589 1.00 50.03 233 ASP A O 1
ATOM 1817 N N . ASN A 1 234 ? 5.568 16.293 -37.781 1.00 48.91 234 ASN A N 1
ATOM 1818 C CA . ASN A 1 234 ? 6.459 17.411 -37.396 1.00 48.91 234 ASN A CA 1
ATOM 1819 C C . ASN A 1 234 ? 6.379 17.957 -35.946 1.00 48.91 234 ASN A C 1
ATOM 1821 O O . ASN A 1 234 ? 7.071 18.930 -35.660 1.00 48.91 234 ASN A O 1
ATOM 1825 N N . ASN A 1 235 ? 5.592 17.400 -35.009 1.00 51.25 235 ASN A N 1
ATOM 1826 C CA . ASN A 1 235 ? 5.349 18.081 -33.711 1.00 51.25 235 ASN A CA 1
ATOM 1827 C C . ASN A 1 235 ? 5.382 17.204 -32.441 1.00 51.25 235 ASN A C 1
ATOM 1829 O O . ASN A 1 235 ? 4.857 17.576 -31.391 1.00 51.25 235 ASN A O 1
ATOM 1833 N N . VAL A 1 236 ? 6.084 16.070 -32.483 1.00 52.47 236 VAL A N 1
ATOM 1834 C CA . VAL A 1 236 ? 6.205 15.117 -31.354 1.00 52.47 236 VAL A CA 1
ATOM 1835 C C . VAL A 1 236 ? 6.917 15.722 -30.124 1.00 52.47 236 VAL A C 1
ATOM 1837 O O . VAL A 1 236 ? 6.802 15.205 -29.016 1.00 52.47 236 VAL A O 1
ATOM 1840 N N . GLY A 1 237 ? 7.600 16.861 -30.287 1.00 50.41 237 GLY A N 1
ATOM 1841 C CA . GLY A 1 237 ? 8.290 17.575 -29.209 1.00 50.41 237 GLY A CA 1
ATOM 1842 C C . GLY A 1 237 ? 7.485 18.663 -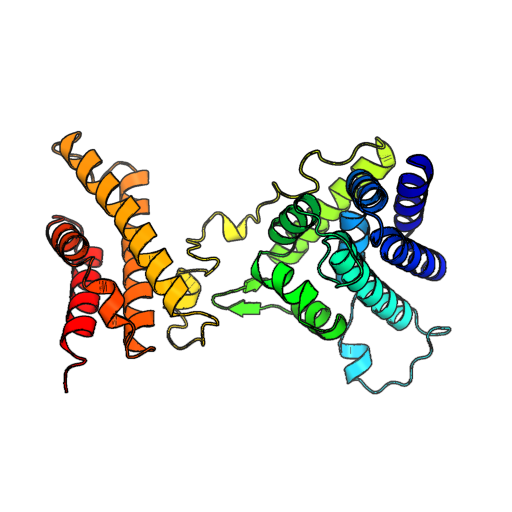28.486 1.00 50.41 237 GLY A C 1
ATOM 1843 O O . GLY A 1 237 ? 8.053 19.294 -27.602 1.00 50.41 237 GLY A O 1
ATOM 1844 N N . GLN A 1 238 ? 6.221 18.934 -28.847 1.00 48.53 238 GLN A N 1
ATOM 1845 C CA . GLN A 1 238 ? 5.465 20.075 -28.282 1.00 48.53 238 GLN A CA 1
ATOM 1846 C C . GLN A 1 238 ? 4.136 19.719 -27.603 1.00 48.53 238 GLN A C 1
ATOM 1848 O O . GLN A 1 238 ? 3.597 20.541 -26.863 1.00 48.53 238 GLN A O 1
ATOM 1853 N N . ALA A 1 239 ? 3.621 18.499 -27.768 1.00 56.53 239 ALA A N 1
ATOM 1854 C CA . ALA A 1 239 ? 2.521 18.032 -26.932 1.00 56.53 239 ALA A CA 1
ATOM 1855 C C . ALA A 1 239 ? 3.071 17.686 -25.539 1.00 56.53 239 ALA A C 1
ATOM 1857 O O . ALA A 1 239 ? 3.896 16.782 -25.406 1.00 56.53 239 ALA A O 1
ATOM 1858 N N . SER A 1 240 ? 2.617 18.379 -24.491 1.00 58.72 240 SER A N 1
ATOM 1859 C CA . SER A 1 240 ? 3.098 18.216 -23.107 1.00 58.72 240 SER A CA 1
ATOM 1860 C C . SER A 1 240 ? 3.107 16.751 -22.633 1.00 58.72 240 SER A C 1
ATOM 1862 O O . SER A 1 240 ? 4.011 16.338 -21.911 1.00 58.72 240 SER A O 1
ATOM 1864 N N . GLY A 1 241 ? 2.160 15.935 -23.113 1.00 67.31 241 GLY A N 1
ATOM 1865 C CA . GLY A 1 241 ? 2.099 14.500 -22.820 1.00 67.31 241 GLY A CA 1
ATOM 1866 C C . GLY A 1 241 ? 3.176 13.646 -23.509 1.00 67.31 241 GLY A C 1
ATOM 1867 O O . GLY A 1 241 ? 3.540 12.598 -22.984 1.00 67.31 241 GLY A O 1
ATOM 1868 N N . GLY A 1 242 ? 3.717 14.073 -24.655 1.00 74.50 242 GLY A N 1
ATOM 1869 C CA . GLY A 1 242 ? 4.814 13.380 -25.341 1.00 74.50 242 GLY A CA 1
ATOM 1870 C C . GLY A 1 242 ? 6.140 13.528 -24.595 1.00 74.50 242 GLY A C 1
ATOM 1871 O O . GLY A 1 242 ? 6.827 12.539 -24.354 1.00 74.50 242 GLY A O 1
ATOM 1872 N N . ILE A 1 243 ? 6.448 14.748 -24.140 1.00 79.12 243 ILE A N 1
ATOM 1873 C CA . ILE A 1 243 ? 7.661 15.047 -23.361 1.00 79.12 243 ILE A CA 1
ATOM 1874 C C . ILE A 1 243 ? 7.667 14.257 -22.046 1.00 79.12 243 ILE A C 1
ATOM 1876 O O . ILE A 1 243 ? 8.662 13.612 -21.718 1.00 79.12 243 ILE A O 1
ATOM 1880 N N . GLN A 1 244 ? 6.543 14.255 -21.319 1.00 84.19 244 GLN A N 1
ATOM 1881 C CA . GLN A 1 244 ? 6.426 13.533 -20.051 1.00 84.19 244 GLN A CA 1
ATOM 1882 C C . GLN A 1 244 ? 6.607 12.019 -20.227 1.00 84.19 244 GLN A C 1
ATOM 1884 O O . GLN A 1 244 ? 7.317 11.393 -19.443 1.00 84.19 244 GLN A O 1
ATOM 1889 N N . ARG A 1 245 ? 6.029 11.423 -21.279 1.00 85.06 245 ARG A N 1
ATOM 1890 C CA . ARG A 1 245 ? 6.199 9.988 -21.558 1.00 85.06 245 ARG A CA 1
ATOM 1891 C C . ARG A 1 245 ? 7.630 9.624 -21.931 1.00 85.06 245 ARG A C 1
ATOM 1893 O O . ARG A 1 245 ? 8.114 8.584 -21.489 1.00 85.06 245 ARG A O 1
ATOM 1900 N N . VAL A 1 246 ? 8.317 10.457 -22.717 1.00 87.81 246 VAL A N 1
ATOM 1901 C CA . VAL A 1 246 ? 9.739 10.239 -23.030 1.00 87.81 246 VAL A CA 1
ATOM 1902 C C . VAL A 1 246 ? 10.564 10.256 -21.744 1.00 87.81 246 VAL A C 1
ATOM 1904 O O . VAL A 1 246 ? 11.339 9.328 -21.526 1.00 87.81 246 VAL A O 1
ATOM 1907 N N . ALA A 1 247 ? 10.332 11.229 -20.858 1.00 89.62 247 ALA A N 1
ATOM 1908 C CA . ALA A 1 247 ? 11.010 11.305 -19.564 1.00 89.62 247 ALA A CA 1
ATOM 1909 C C . ALA A 1 247 ? 10.727 10.077 -18.675 1.00 89.62 247 ALA A C 1
ATOM 1911 O O . ALA A 1 247 ? 11.653 9.497 -18.117 1.00 89.62 247 ALA A O 1
ATOM 1912 N N . GLN A 1 248 ? 9.472 9.621 -18.598 1.00 92.31 248 GLN A N 1
ATOM 1913 C CA . GLN A 1 248 ? 9.108 8.406 -17.855 1.00 92.31 248 GLN A CA 1
ATOM 1914 C C . GLN A 1 248 ? 9.750 7.143 -18.448 1.00 92.31 248 GLN A C 1
ATOM 1916 O O . GLN A 1 248 ? 10.203 6.270 -17.710 1.00 92.31 248 GLN A O 1
ATOM 1921 N N . THR A 1 249 ? 9.822 7.043 -19.778 1.00 92.81 249 THR A N 1
ATOM 1922 C CA . THR A 1 249 ? 10.477 5.915 -20.461 1.00 92.81 249 THR A CA 1
ATOM 1923 C C . THR A 1 249 ? 11.980 5.913 -20.183 1.00 92.81 249 THR A C 1
ATOM 1925 O O . THR A 1 249 ? 12.557 4.860 -19.925 1.00 92.81 249 THR A O 1
ATOM 1928 N N . GLU A 1 250 ? 12.610 7.089 -20.179 1.00 92.94 250 GLU A N 1
ATOM 1929 C CA . GLU A 1 250 ? 14.019 7.256 -19.822 1.00 92.94 250 GLU A CA 1
ATOM 1930 C C . GLU A 1 250 ? 14.283 6.844 -18.367 1.00 92.94 250 GLU A C 1
ATOM 1932 O O . GLU A 1 250 ? 15.191 6.052 -18.114 1.00 92.94 250 GLU A O 1
ATOM 1937 N N . GLN A 1 251 ? 13.446 7.283 -17.421 1.00 94.75 251 GLN A N 1
ATOM 1938 C CA . GLN A 1 251 ? 13.541 6.879 -16.013 1.00 94.75 251 GLN A CA 1
ATOM 1939 C C . GLN A 1 251 ? 13.370 5.365 -15.821 1.00 94.75 251 GLN A C 1
ATOM 1941 O O . GLN A 1 251 ? 14.123 4.759 -15.055 1.00 94.75 251 GLN A O 1
ATOM 1946 N N . ALA A 1 252 ? 12.415 4.746 -16.521 1.00 96.62 252 ALA A N 1
ATOM 1947 C CA . ALA A 1 252 ? 12.191 3.303 -16.466 1.00 96.62 252 ALA A CA 1
ATOM 1948 C C . ALA A 1 252 ? 13.372 2.513 -17.054 1.00 96.62 252 ALA A C 1
ATOM 1950 O O . ALA A 1 252 ? 13.806 1.524 -16.466 1.00 96.62 252 ALA A O 1
ATOM 1951 N N . LEU A 1 253 ? 13.949 2.962 -18.174 1.00 94.94 253 LEU A N 1
ATOM 1952 C CA . LEU A 1 253 ? 15.153 2.343 -18.734 1.00 94.94 253 LEU A CA 1
ATOM 1953 C C . LEU A 1 253 ? 16.369 2.504 -17.820 1.00 94.94 253 LEU A C 1
ATOM 1955 O O . LEU A 1 253 ? 17.174 1.579 -17.715 1.00 94.94 253 LEU A O 1
ATOM 1959 N N . GLN A 1 254 ? 16.500 3.646 -17.141 1.00 96.19 254 GLN A N 1
ATOM 1960 C CA . GLN A 1 254 ? 17.576 3.855 -16.176 1.00 96.19 254 GLN A CA 1
ATOM 1961 C C . GLN A 1 254 ? 17.436 2.881 -15.001 1.00 96.19 254 GLN A C 1
ATOM 1963 O O . GLN A 1 254 ? 18.423 2.271 -14.588 1.00 96.19 254 GLN A O 1
ATOM 1968 N N . ALA A 1 255 ? 16.207 2.666 -14.524 1.00 97.00 255 ALA A N 1
ATOM 1969 C CA . ALA A 1 255 ? 15.934 1.666 -13.499 1.00 97.00 255 ALA A CA 1
ATOM 1970 C C . ALA A 1 255 ? 16.242 0.257 -14.003 1.00 97.00 255 ALA A C 1
ATOM 1972 O O . ALA A 1 255 ? 16.900 -0.500 -13.296 1.00 97.00 255 ALA A O 1
ATOM 1973 N N . LEU A 1 256 ? 15.871 -0.075 -15.243 1.00 96.25 256 LEU A N 1
ATOM 1974 C CA . LEU A 1 256 ? 16.190 -1.370 -15.841 1.00 96.25 256 LEU A CA 1
ATOM 1975 C C . LEU A 1 256 ? 17.706 -1.596 -15.903 1.00 96.25 256 LEU A C 1
ATOM 1977 O O . LEU A 1 256 ? 18.181 -2.653 -15.496 1.00 96.25 256 LEU A O 1
ATOM 1981 N N . HIS A 1 257 ? 18.476 -0.597 -16.344 1.00 95.00 257 HIS A N 1
ATOM 1982 C CA . HIS A 1 257 ? 19.938 -0.663 -16.329 1.00 95.00 257 HIS A CA 1
ATOM 1983 C C . HIS A 1 257 ? 20.479 -0.931 -14.916 1.00 95.00 257 HIS A C 1
ATOM 1985 O O . HIS A 1 257 ? 21.314 -1.818 -14.733 1.00 95.00 257 HIS A O 1
ATOM 1991 N N . ASN A 1 258 ? 19.980 -0.198 -13.916 1.00 95.44 258 ASN A N 1
ATOM 1992 C CA . ASN A 1 258 ? 20.396 -0.341 -12.521 1.00 95.44 258 ASN A CA 1
ATOM 1993 C C . ASN A 1 258 ? 20.081 -1.739 -11.960 1.00 95.44 258 ASN A C 1
ATOM 1995 O O . ASN A 1 258 ? 20.942 -2.348 -11.321 1.00 95.44 258 ASN A O 1
ATOM 1999 N N . VAL A 1 259 ? 18.891 -2.281 -12.251 1.00 95.38 259 VAL A N 1
ATOM 2000 C CA . VAL A 1 259 ? 18.496 -3.636 -11.833 1.00 95.38 259 VAL A CA 1
ATOM 2001 C C . VAL A 1 259 ? 19.425 -4.680 -12.438 1.00 95.38 259 VAL A C 1
ATOM 2003 O O . VAL A 1 259 ? 19.941 -5.517 -11.701 1.00 95.38 259 VAL A O 1
ATOM 2006 N N . LEU A 1 260 ? 19.661 -4.623 -13.753 1.00 93.00 260 LEU A N 1
ATOM 2007 C CA . LEU A 1 260 ? 20.516 -5.581 -14.459 1.00 93.00 260 LEU A CA 1
ATOM 2008 C C . LEU A 1 260 ? 21.952 -5.542 -13.934 1.00 93.00 260 LEU A C 1
ATOM 2010 O O . LEU A 1 260 ? 22.536 -6.579 -13.641 1.00 93.00 260 LEU A O 1
ATOM 2014 N N . ARG A 1 261 ? 22.502 -4.339 -13.744 1.00 92.19 261 ARG A N 1
ATOM 2015 C CA . ARG A 1 261 ? 23.874 -4.155 -13.262 1.00 92.19 261 ARG A CA 1
ATOM 2016 C C . ARG A 1 261 ? 24.101 -4.747 -11.870 1.00 92.19 261 ARG A C 1
ATOM 2018 O O . ARG A 1 261 ? 25.191 -5.240 -11.594 1.00 92.19 261 ARG A O 1
ATOM 2025 N N . ASN A 1 262 ? 23.100 -4.673 -10.997 1.00 91.56 262 ASN A N 1
ATOM 2026 C CA . ASN A 1 262 ? 23.222 -5.106 -9.605 1.00 91.56 262 ASN A CA 1
ATOM 2027 C C . ASN A 1 262 ? 22.728 -6.542 -9.360 1.00 91.56 262 ASN A C 1
ATOM 2029 O O . ASN A 1 262 ? 22.904 -7.055 -8.258 1.00 91.56 262 ASN A O 1
ATOM 2033 N N . ASN A 1 263 ? 22.131 -7.199 -10.360 1.00 90.75 263 ASN A N 1
ATOM 2034 C CA . ASN A 1 263 ? 21.570 -8.545 -10.236 1.00 90.75 263 ASN A CA 1
ATOM 2035 C C . ASN A 1 263 ? 22.006 -9.418 -11.429 1.00 90.75 263 ASN A C 1
ATOM 2037 O O . ASN A 1 263 ? 21.272 -9.510 -12.419 1.00 90.75 263 ASN A O 1
ATOM 2041 N N . PRO A 1 264 ? 23.181 -10.074 -11.347 1.00 87.88 264 PRO A N 1
ATOM 2042 C CA . PRO A 1 264 ? 23.692 -10.893 -12.442 1.00 87.88 264 PRO A CA 1
ATOM 2043 C C . PRO A 1 264 ? 22.753 -12.070 -12.743 1.00 87.88 264 PRO A C 1
ATOM 2045 O O . PRO A 1 264 ? 22.211 -12.703 -11.834 1.00 87.88 264 PRO A O 1
ATOM 2048 N N . GLY A 1 265 ? 22.571 -12.381 -14.025 1.00 86.56 265 GLY A N 1
ATOM 2049 C CA . GLY A 1 265 ? 21.686 -13.435 -14.534 1.00 86.56 265 GLY A CA 1
ATOM 2050 C C . GLY A 1 265 ? 20.334 -12.929 -15.056 1.00 86.56 265 GLY A C 1
ATOM 2051 O O . GLY A 1 265 ? 19.645 -13.655 -15.786 1.00 86.56 265 GLY A O 1
ATOM 2052 N N . LEU A 1 266 ? 19.946 -11.690 -14.732 1.00 91.38 266 LEU A N 1
ATOM 2053 C CA . LEU A 1 266 ? 18.701 -11.085 -15.222 1.00 91.38 266 LEU A CA 1
ATOM 2054 C C . LEU A 1 266 ? 18.796 -10.572 -16.668 1.00 91.38 266 LEU A C 1
ATOM 2056 O O . LEU A 1 266 ? 17.767 -10.304 -17.284 1.00 91.38 266 LEU A O 1
ATOM 2060 N N . GLU A 1 267 ? 19.993 -10.502 -17.253 1.00 88.31 267 GLU A N 1
ATOM 2061 C CA . GLU A 1 267 ? 20.235 -10.054 -18.633 1.00 88.31 267 GLU A CA 1
ATOM 2062 C C . GLU A 1 267 ? 19.465 -10.904 -19.654 1.00 88.31 267 GLU A C 1
ATOM 2064 O O . GLU A 1 267 ? 18.987 -10.408 -20.677 1.00 88.31 267 GLU A O 1
ATOM 2069 N N . SER A 1 268 ? 19.273 -12.188 -19.337 1.00 88.44 268 SER A N 1
ATOM 2070 C CA . SER A 1 268 ? 18.506 -13.134 -20.152 1.00 88.44 268 SER A CA 1
ATOM 2071 C C . SER A 1 268 ? 17.056 -12.691 -20.410 1.00 88.44 268 SER A C 1
ATOM 2073 O O . SER A 1 268 ? 16.489 -13.032 -21.450 1.00 88.44 268 SER A O 1
ATOM 2075 N N . LEU A 1 269 ? 16.467 -11.876 -19.526 1.00 88.44 269 LEU A N 1
ATOM 2076 C CA . LEU A 1 269 ? 15.103 -11.351 -19.676 1.00 88.44 269 LEU A CA 1
ATOM 2077 C C . LEU A 1 269 ? 14.985 -10.358 -20.843 1.00 88.44 269 LEU A C 1
ATOM 2079 O O . LEU A 1 269 ? 13.936 -10.247 -21.484 1.00 88.44 269 LEU A O 1
ATOM 2083 N N . CYS A 1 270 ? 16.071 -9.656 -21.167 1.00 86.50 270 CYS A N 1
ATOM 2084 C CA . CYS A 1 270 ? 16.086 -8.662 -22.236 1.00 86.50 270 CYS A CA 1
ATOM 2085 C C . CYS A 1 270 ? 16.262 -9.279 -23.631 1.00 86.50 270 CYS A C 1
ATOM 2087 O O . CYS A 1 270 ? 16.030 -8.590 -24.624 1.00 86.50 270 CYS A O 1
ATOM 2089 N N . VAL A 1 271 ? 16.600 -10.573 -23.737 1.00 82.94 271 VAL A N 1
ATOM 2090 C CA . VAL A 1 271 ? 16.846 -11.246 -25.027 1.00 82.94 271 VAL A CA 1
ATOM 2091 C C . VAL A 1 271 ? 15.613 -11.212 -25.936 1.00 82.94 271 VAL A C 1
ATOM 2093 O O . VAL A 1 271 ? 15.728 -10.954 -27.133 1.00 82.94 271 VAL A O 1
ATOM 2096 N N . GLY A 1 272 ? 14.414 -11.384 -25.374 1.00 83.31 272 GLY A N 1
ATOM 2097 C CA . GLY A 1 272 ? 13.153 -11.258 -26.118 1.00 83.31 272 GLY A CA 1
ATOM 2098 C C . GLY A 1 272 ? 12.804 -9.822 -26.534 1.00 83.31 272 GLY A C 1
ATOM 2099 O O . GLY A 1 272 ? 11.930 -9.618 -27.374 1.00 83.31 272 GLY A O 1
ATOM 2100 N N . HIS A 1 273 ? 13.504 -8.827 -25.987 1.00 88.69 273 HIS A N 1
ATOM 2101 C CA . HIS A 1 273 ? 13.165 -7.408 -26.078 1.00 88.69 273 HIS A CA 1
ATOM 2102 C C . HIS A 1 273 ? 14.186 -6.590 -26.886 1.00 88.69 273 HIS A C 1
ATOM 2104 O O . HIS A 1 273 ? 14.072 -5.369 -26.966 1.00 88.69 273 HIS A O 1
ATOM 2110 N N . PHE A 1 274 ? 15.155 -7.219 -27.564 1.00 86.88 274 PHE A N 1
ATOM 2111 C CA . PHE A 1 274 ? 16.132 -6.487 -28.386 1.00 86.88 274 PHE A CA 1
ATOM 2112 C C . PHE A 1 274 ? 15.487 -5.625 -29.471 1.00 86.88 274 PHE A C 1
ATOM 2114 O O . PHE A 1 274 ? 15.927 -4.503 -29.707 1.00 86.88 274 PHE A O 1
ATOM 2121 N N . ARG A 1 275 ? 14.407 -6.107 -30.102 1.00 87.19 275 ARG A N 1
ATOM 2122 C CA . ARG A 1 275 ? 13.665 -5.312 -31.090 1.00 87.19 275 ARG A CA 1
ATOM 2123 C C . ARG A 1 275 ? 13.140 -4.013 -30.477 1.00 87.19 275 ARG A C 1
ATOM 2125 O O . ARG A 1 275 ? 13.262 -2.973 -31.108 1.00 87.19 275 ARG A O 1
ATOM 2132 N N . LEU A 1 276 ? 12.609 -4.075 -29.255 1.00 88.00 276 LEU A N 1
ATOM 2133 C CA . LEU A 1 276 ? 12.138 -2.909 -28.510 1.00 88.00 276 LEU A CA 1
ATOM 2134 C C . LEU A 1 276 ? 13.289 -1.931 -28.233 1.00 88.00 276 LEU A C 1
ATOM 2136 O O . LEU A 1 276 ? 13.166 -0.749 -28.538 1.00 88.00 276 LEU A O 1
ATOM 2140 N N . LEU A 1 277 ? 14.427 -2.421 -27.732 1.00 87.69 277 LEU A N 1
ATOM 2141 C CA . LEU A 1 277 ? 15.596 -1.581 -27.444 1.00 87.69 277 LEU A CA 1
ATOM 2142 C C . LEU A 1 277 ? 16.147 -0.904 -28.712 1.00 87.69 277 LEU A C 1
ATOM 2144 O O . LEU A 1 277 ? 16.404 0.298 -28.713 1.00 87.69 277 LEU A O 1
ATOM 2148 N N . PHE A 1 278 ? 16.271 -1.634 -29.825 1.00 87.38 278 PHE A N 1
ATOM 2149 C CA . PHE A 1 278 ? 16.707 -1.046 -31.097 1.00 87.38 278 PHE A CA 1
ATOM 2150 C C . PHE A 1 278 ? 15.691 -0.047 -31.662 1.00 87.38 278 PHE A C 1
ATOM 2152 O O . PHE A 1 278 ? 16.085 0.984 -32.209 1.00 87.38 278 PHE A O 1
ATOM 2159 N N . CYS A 1 279 ? 14.393 -0.303 -31.486 1.00 86.25 279 CYS A N 1
ATOM 2160 C CA . CYS A 1 279 ? 13.344 0.654 -31.822 1.00 86.25 279 CYS A CA 1
ATOM 2161 C C . CYS A 1 279 ? 13.500 1.967 -31.036 1.00 86.25 279 CYS A C 1
ATOM 2163 O O . CYS A 1 279 ? 13.442 3.038 -31.639 1.00 86.25 279 CYS A O 1
ATOM 2165 N N . LEU A 1 280 ? 13.792 1.911 -29.733 1.00 85.62 280 LEU A N 1
ATOM 2166 C CA . LEU A 1 280 ? 14.028 3.107 -28.913 1.00 85.62 280 LEU A CA 1
ATOM 2167 C C . LEU A 1 280 ? 15.289 3.874 -29.333 1.00 85.62 280 LEU A C 1
ATOM 2169 O O . LEU A 1 280 ? 15.270 5.103 -29.365 1.00 85.62 280 LEU A O 1
ATOM 2173 N N . LEU A 1 281 ? 16.355 3.177 -29.742 1.00 85.81 281 LEU A N 1
ATOM 2174 C CA . LEU A 1 281 ? 17.547 3.822 -30.310 1.00 85.81 281 LEU A CA 1
ATOM 2175 C C . LEU A 1 281 ? 17.253 4.575 -31.609 1.00 85.81 281 LEU A C 1
ATOM 2177 O O . LEU A 1 281 ? 17.846 5.623 -31.853 1.00 85.81 281 LEU A O 1
ATOM 2181 N N . SER A 1 282 ? 16.328 4.071 -32.427 1.00 83.56 282 SER A N 1
ATOM 2182 C CA . SER A 1 282 ? 15.941 4.717 -33.687 1.00 83.56 282 SER A CA 1
ATOM 2183 C C . SER A 1 282 ? 15.093 5.985 -33.508 1.00 83.56 282 SER A C 1
ATOM 2185 O O . SER A 1 282 ? 14.755 6.640 -34.491 1.00 83.56 282 SER A O 1
ATOM 2187 N N . LEU A 1 283 ? 14.736 6.357 -32.271 1.00 79.62 283 LEU A N 1
ATOM 2188 C CA . LEU A 1 283 ? 13.942 7.554 -32.012 1.00 79.62 283 LEU A CA 1
ATOM 2189 C C . LEU A 1 283 ? 14.793 8.832 -32.088 1.00 79.62 283 LEU A C 1
ATOM 2191 O O . LEU A 1 283 ? 15.446 9.223 -31.123 1.00 79.62 283 LEU A O 1
ATOM 2195 N N . ASP A 1 284 ? 14.718 9.534 -33.221 1.00 71.25 284 ASP A N 1
ATOM 2196 C CA . ASP A 1 284 ? 15.375 10.841 -33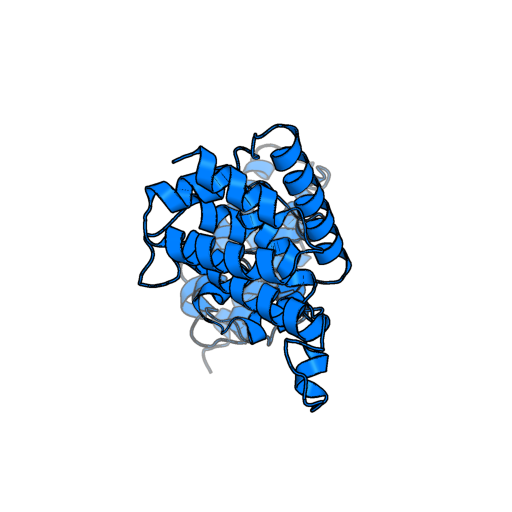.382 1.00 71.25 284 ASP A CA 1
ATOM 2197 C C . ASP A 1 284 ? 14.857 11.889 -32.386 1.00 71.25 284 ASP A C 1
ATOM 2199 O O . ASP A 1 284 ? 13.660 11.950 -32.103 1.00 71.25 284 ASP A O 1
ATOM 2203 N N . GLY A 1 285 ? 15.759 12.742 -31.890 1.00 70.81 285 GLY A N 1
ATOM 2204 C CA . GLY A 1 285 ? 15.438 13.859 -30.991 1.00 70.81 285 GLY A CA 1
ATOM 2205 C C . GLY A 1 285 ? 15.469 13.526 -29.493 1.00 70.81 285 GLY A C 1
ATOM 2206 O O . GLY A 1 285 ? 15.505 14.444 -28.677 1.00 70.81 285 GLY A O 1
ATOM 2207 N N . CYS A 1 286 ? 15.549 12.247 -29.114 1.00 80.12 286 CYS A N 1
ATOM 2208 C CA . CYS A 1 286 ? 15.524 11.791 -27.719 1.00 80.12 286 CYS A CA 1
ATOM 2209 C C . CYS A 1 286 ? 16.907 11.309 -27.242 1.00 80.12 286 CYS A C 1
ATOM 2211 O O . CYS A 1 286 ? 17.102 10.131 -26.951 1.00 80.12 286 CYS A O 1
ATOM 2213 N N . ARG A 1 287 ? 17.892 12.216 -27.162 1.00 82.62 287 ARG A N 1
ATOM 2214 C CA . ARG A 1 287 ? 19.292 11.848 -26.851 1.00 82.62 287 ARG A CA 1
ATOM 2215 C C . ARG A 1 287 ? 19.477 11.172 -25.485 1.00 82.62 287 ARG A C 1
ATOM 2217 O O . ARG A 1 287 ? 20.296 10.263 -25.392 1.00 82.62 287 ARG A O 1
ATOM 2224 N N . GLY A 1 288 ? 18.743 11.603 -24.453 1.00 83.81 288 GLY A N 1
ATOM 2225 C CA . GLY A 1 288 ? 18.795 11.000 -23.110 1.00 83.81 288 GLY A CA 1
ATOM 2226 C C . GLY A 1 288 ? 18.343 9.542 -23.142 1.00 83.81 288 GLY A C 1
ATOM 2227 O O . GLY A 1 288 ? 19.127 8.635 -22.867 1.00 83.81 288 GLY A O 1
ATOM 2228 N N . LEU A 1 289 ? 17.130 9.312 -23.646 1.00 86.56 289 LEU A N 1
ATOM 2229 C CA . LEU A 1 289 ? 16.579 7.982 -23.903 1.00 86.56 289 LEU A CA 1
ATOM 2230 C C . LEU A 1 289 ? 17.523 7.077 -24.716 1.00 86.56 289 LEU A C 1
ATOM 2232 O O . LEU A 1 289 ? 17.755 5.928 -24.336 1.00 86.56 289 LEU A O 1
ATOM 2236 N N . GLN A 1 290 ? 18.096 7.585 -25.813 1.00 88.19 290 GLN A N 1
ATOM 2237 C CA . GLN A 1 290 ? 19.061 6.837 -26.624 1.00 88.19 290 GLN A CA 1
ATOM 2238 C C . GLN A 1 290 ? 20.304 6.455 -25.809 1.00 88.19 290 GLN A C 1
ATOM 2240 O O . GLN A 1 290 ? 20.729 5.302 -25.852 1.00 88.19 290 GLN A O 1
ATOM 2245 N N . ALA A 1 291 ? 20.864 7.387 -25.033 1.00 89.94 291 ALA A N 1
ATOM 2246 C CA . ALA A 1 291 ? 22.042 7.137 -24.207 1.00 89.94 291 ALA A CA 1
ATOM 2247 C C . ALA A 1 291 ? 21.789 6.051 -23.149 1.00 89.94 291 ALA A C 1
ATOM 2249 O O . ALA A 1 291 ? 22.587 5.121 -23.033 1.00 89.94 291 ALA A O 1
ATOM 2250 N N . VAL A 1 292 ? 20.663 6.116 -22.432 1.00 90.25 292 VAL A N 1
ATOM 2251 C CA . VAL A 1 292 ? 20.295 5.098 -21.432 1.00 90.25 292 VAL A CA 1
ATOM 2252 C C . VAL A 1 292 ? 20.035 3.744 -22.100 1.00 90.25 292 VAL A C 1
ATOM 2254 O O . VAL A 1 292 ? 20.471 2.707 -21.604 1.00 90.25 292 VAL A O 1
ATOM 2257 N N . THR A 1 293 ? 19.411 3.731 -23.281 1.00 89.69 293 THR A N 1
ATOM 2258 C CA . THR A 1 293 ? 19.202 2.491 -24.046 1.00 89.69 293 THR A CA 1
ATOM 2259 C C . THR A 1 293 ? 20.532 1.828 -24.419 1.00 89.69 293 THR A C 1
ATOM 2261 O O . THR A 1 293 ? 20.674 0.611 -24.292 1.00 89.69 293 THR A O 1
ATOM 2264 N N . VAL A 1 294 ? 21.540 2.614 -24.824 1.00 90.62 294 VAL A N 1
ATOM 2265 C CA . VAL A 1 294 ? 22.896 2.094 -25.067 1.00 90.62 294 VAL A CA 1
ATOM 2266 C C . VAL A 1 294 ? 23.494 1.502 -23.791 1.00 90.62 294 VAL A C 1
ATOM 2268 O O . VAL A 1 294 ? 24.080 0.426 -23.860 1.00 90.62 294 VAL A O 1
ATOM 2271 N N . GLN A 1 295 ? 23.324 2.143 -22.631 1.00 89.81 295 GLN A N 1
ATOM 2272 C CA . GLN A 1 295 ? 23.824 1.616 -21.353 1.00 89.81 295 GLN A CA 1
ATOM 2273 C C . GLN A 1 295 ? 23.177 0.277 -20.981 1.00 89.81 295 GLN A C 1
ATOM 2275 O O . GLN A 1 295 ? 23.866 -0.629 -20.508 1.00 89.81 295 GLN A O 1
ATOM 2280 N N . VAL A 1 296 ? 21.871 0.115 -21.219 1.00 89.69 296 VAL A N 1
ATOM 2281 C CA . VAL A 1 296 ? 21.184 -1.176 -21.046 1.00 89.69 296 VAL A CA 1
ATOM 2282 C C . VAL A 1 296 ? 21.814 -2.225 -21.961 1.00 89.69 296 VAL A C 1
ATOM 2284 O O . VAL A 1 296 ? 22.223 -3.275 -21.481 1.00 89.69 296 VAL A O 1
ATOM 2287 N N . ILE A 1 297 ? 21.977 -1.934 -23.256 1.00 88.81 297 ILE A N 1
ATOM 2288 C CA . ILE A 1 297 ? 22.583 -2.875 -24.213 1.00 88.81 297 ILE A CA 1
ATOM 2289 C C . ILE A 1 297 ? 24.021 -3.232 -23.813 1.00 88.81 297 ILE A C 1
ATOM 2291 O O . ILE A 1 297 ? 24.401 -4.399 -23.869 1.00 88.81 297 ILE A O 1
ATOM 2295 N N . GLN A 1 298 ? 24.810 -2.257 -23.361 1.00 86.50 298 GLN A N 1
ATOM 2296 C CA . GLN A 1 298 ? 26.167 -2.490 -22.870 1.00 86.50 298 GLN A CA 1
ATOM 2297 C C . GLN A 1 298 ? 26.179 -3.446 -21.677 1.00 86.50 298 GLN A C 1
ATOM 2299 O O . GLN A 1 298 ? 26.975 -4.385 -21.680 1.00 86.50 298 GLN A O 1
ATOM 2304 N N . ALA A 1 299 ? 25.273 -3.263 -20.710 1.00 85.25 299 ALA A N 1
ATOM 2305 C CA . ALA A 1 299 ? 25.140 -4.163 -19.565 1.00 85.25 299 ALA A CA 1
ATOM 2306 C C . ALA A 1 299 ? 24.824 -5.606 -19.999 1.00 85.25 299 ALA A C 1
ATOM 2308 O O . ALA A 1 299 ? 25.402 -6.538 -19.452 1.00 85.25 299 ALA A O 1
ATOM 2309 N N . LEU A 1 300 ? 24.002 -5.790 -21.040 1.00 83.50 300 LEU A N 1
ATOM 2310 C CA . LEU A 1 300 ? 23.688 -7.112 -21.602 1.00 83.50 300 LEU A CA 1
ATOM 2311 C C . LEU A 1 300 ? 24.879 -7.772 -22.315 1.00 83.50 300 LEU A C 1
ATOM 2313 O O . LEU A 1 300 ? 24.961 -8.994 -22.373 1.00 83.50 300 LEU A O 1
ATOM 2317 N N . THR A 1 301 ? 25.781 -6.979 -22.902 1.00 75.75 301 THR A N 1
ATOM 2318 C CA . THR A 1 301 ? 26.961 -7.495 -23.624 1.00 75.75 301 THR A CA 1
ATOM 2319 C C . THR A 1 301 ? 28.199 -7.676 -22.744 1.00 75.75 301 THR A C 1
ATOM 2321 O O . THR A 1 301 ? 29.085 -8.455 -23.089 1.00 75.75 301 THR A O 1
ATOM 2324 N N . GLY A 1 302 ? 28.275 -6.956 -21.621 1.00 64.06 302 GLY A N 1
ATOM 2325 C CA . GLY A 1 302 ? 29.429 -6.941 -20.720 1.00 64.06 302 GLY A CA 1
ATOM 2326 C C . GLY A 1 302 ? 29.486 -8.107 -19.731 1.00 64.06 302 GLY A C 1
ATOM 2327 O O . GLY A 1 302 ? 30.533 -8.332 -19.136 1.00 64.06 302 GLY A O 1
ATOM 2328 N N . SER A 1 303 ? 28.409 -8.879 -19.572 1.00 53.56 303 SER A N 1
ATOM 2329 C CA . SER A 1 303 ? 28.318 -10.013 -18.637 1.00 53.56 303 SER A CA 1
ATOM 2330 C C . SER A 1 303 ? 29.012 -11.303 -19.127 1.00 53.56 303 SER A C 1
ATOM 2332 O O . SER A 1 303 ? 28.791 -12.374 -18.565 1.00 53.56 303 SER A O 1
ATOM 2334 N N . HIS A 1 304 ? 29.850 -11.224 -20.170 1.00 45.44 304 HIS A N 1
ATOM 2335 C CA . HIS A 1 304 ? 30.560 -12.362 -20.776 1.00 45.44 304 HIS A CA 1
ATOM 2336 C C . HIS A 1 304 ? 32.068 -12.445 -20.463 1.00 45.44 304 HIS A C 1
ATOM 2338 O O . HIS A 1 304 ? 32.789 -13.154 -21.166 1.00 45.44 304 HIS A O 1
ATOM 2344 N N . THR A 1 305 ? 32.559 -11.789 -19.409 1.00 36.72 305 THR A N 1
ATOM 2345 C CA . THR A 1 305 ? 33.943 -11.980 -18.927 1.00 36.72 305 THR A CA 1
ATOM 2346 C C . THR A 1 305 ? 34.000 -12.290 -17.448 1.00 36.72 305 THR A C 1
ATOM 2348 O O . THR A 1 305 ? 33.553 -11.416 -16.674 1.00 36.72 305 THR A O 1
#

Radius of gyration: 23.63 Å; Cα contacts (8 Å, |Δi|>4): 388; chains: 1; bounding box: 61×38×74 Å

Sequence (305 aa):
MQGLSRDLCRGLYFDHLSELCLALVRCVGALAVESALQAQLLAAGALFHLLLSAFHYDYTLREGGVESALETNQQEVANRLAEESITACARLAGLDEACPPNAAARSALSALLTPYLARKLGVLPAPELLRILTANTENPYLLWDNATRAELREYLREQQRSVVRSGECDESYGANFVYSAHKEELVVGEIFVRIYNEQPTFPLENPRQFALDLLDFVGSQAQYLHSARSLDDNNVGQASGGIQRVAQTEQALQALHNVLRNNPGLESLCVGHFRLLFCLLSLDGCRGLQAVTVQVIQALTGSHT